Protein AF-A0A8S3SM13-F1 (afdb_monomer_lite)

Structure (mmCIF, N/CA/C/O backbone):
data_AF-A0A8S3SM13-F1
#
_entry.id   AF-A0A8S3SM13-F1
#
loop_
_atom_site.group_PDB
_atom_site.id
_atom_site.type_symbol
_atom_site.label_atom_id
_atom_site.label_alt_id
_atom_site.label_comp_id
_atom_site.label_asym_id
_atom_site.label_entity_id
_atom_site.label_seq_id
_atom_site.pdbx_PDB_ins_code
_atom_site.Cartn_x
_atom_site.Cartn_y
_atom_site.Cartn_z
_atom_site.occupancy
_atom_site.B_iso_or_equiv
_atom_site.auth_seq_id
_atom_site.auth_comp_id
_atom_site.auth_asym_id
_atom_site.auth_atom_id
_atom_site.pdbx_PDB_model_num
ATOM 1 N N . MET A 1 1 ? 95.305 2.603 -102.926 1.00 40.72 1 MET A N 1
ATOM 2 C CA . MET A 1 1 ? 95.739 3.127 -101.618 1.00 40.72 1 MET A CA 1
ATOM 3 C C . MET A 1 1 ? 94.682 4.108 -101.154 1.00 40.72 1 MET A C 1
ATOM 5 O O . MET A 1 1 ? 94.453 5.049 -101.901 1.00 40.72 1 MET A O 1
ATOM 9 N N . ALA A 1 2 ? 94.110 3.820 -99.974 1.00 42.84 2 ALA A N 1
ATOM 10 C CA . ALA A 1 2 ? 93.401 4.717 -99.047 1.00 42.84 2 ALA A CA 1
ATOM 11 C C . ALA A 1 2 ? 92.044 5.306 -99.514 1.00 42.84 2 ALA A C 1
ATOM 13 O O . ALA A 1 2 ? 91.955 5.829 -100.615 1.00 42.84 2 ALA A O 1
ATOM 14 N N . ASP A 1 3 ? 90.931 5.267 -98.776 1.00 39.38 3 ASP A N 1
ATOM 15 C CA . ASP A 1 3 ? 90.654 4.794 -97.415 1.00 39.38 3 ASP A CA 1
ATOM 16 C C . ASP A 1 3 ? 89.219 4.242 -97.327 1.00 39.38 3 ASP A C 1
ATOM 18 O O . ASP A 1 3 ? 88.244 4.919 -97.653 1.00 39.38 3 ASP A O 1
ATOM 22 N N . THR A 1 4 ? 89.107 3.004 -96.857 1.00 53.06 4 THR A N 1
ATOM 23 C CA . THR A 1 4 ? 87.927 2.419 -96.208 1.00 53.06 4 THR A CA 1
ATOM 24 C C . THR A 1 4 ? 88.222 2.462 -94.715 1.00 53.06 4 THR A C 1
ATOM 26 O O . THR A 1 4 ? 89.120 1.724 -94.331 1.00 53.06 4 THR A O 1
ATOM 29 N N . ASP A 1 5 ? 87.550 3.319 -93.926 1.00 52.44 5 ASP A N 1
ATOM 30 C CA . ASP A 1 5 ? 87.349 3.124 -92.464 1.00 52.44 5 ASP A CA 1
ATOM 31 C C . ASP A 1 5 ? 86.604 4.278 -91.745 1.00 52.44 5 ASP A C 1
ATOM 33 O O . ASP A 1 5 ? 87.068 4.823 -90.750 1.00 52.44 5 ASP A O 1
ATOM 37 N N . MET A 1 6 ? 85.420 4.696 -92.213 1.00 53.16 6 MET A N 1
ATOM 38 C CA . MET A 1 6 ? 84.637 5.738 -91.503 1.00 53.16 6 MET A CA 1
ATOM 39 C C . MET A 1 6 ? 83.135 5.436 -91.365 1.00 53.16 6 MET A C 1
ATOM 41 O O . MET A 1 6 ? 82.360 6.346 -91.090 1.00 53.16 6 MET A O 1
ATOM 45 N N . THR A 1 7 ? 82.685 4.185 -91.536 1.00 55.03 7 THR A N 1
ATOM 46 C CA . THR A 1 7 ? 81.235 3.883 -91.531 1.00 55.03 7 THR A CA 1
ATOM 47 C C . THR A 1 7 ? 80.734 2.936 -90.441 1.00 55.03 7 THR A C 1
ATOM 49 O O . THR A 1 7 ? 79.535 2.951 -90.197 1.00 55.03 7 THR A O 1
ATOM 52 N N . GLU A 1 8 ? 81.572 2.174 -89.730 1.00 51.94 8 GLU A N 1
ATOM 53 C CA . GLU A 1 8 ? 81.074 1.290 -88.649 1.00 51.94 8 GLU A CA 1
ATOM 54 C C . GLU A 1 8 ? 80.929 2.004 -87.291 1.00 51.94 8 GLU A C 1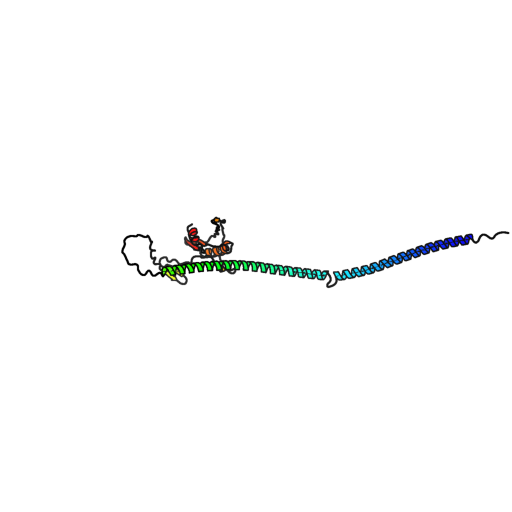
ATOM 56 O O . GLU A 1 8 ? 79.914 1.841 -86.618 1.00 51.94 8 GLU A O 1
ATOM 61 N N . SER A 1 9 ? 81.852 2.905 -86.931 1.00 52.84 9 SER A N 1
ATOM 62 C CA . SER A 1 9 ? 81.838 3.604 -85.628 1.00 52.84 9 SER A CA 1
ATOM 63 C C . SER A 1 9 ? 80.623 4.534 -85.427 1.00 52.84 9 SER A C 1
ATOM 65 O O . SER A 1 9 ? 80.047 4.607 -84.341 1.00 52.84 9 SER A O 1
ATOM 67 N N . SER A 1 10 ? 80.155 5.202 -86.488 1.00 53.69 10 SER A N 1
ATOM 68 C CA . SER A 1 10 ? 78.996 6.108 -86.414 1.00 53.69 10 SER A CA 1
ATOM 69 C C . SER A 1 10 ? 77.640 5.395 -86.464 1.00 53.69 10 SER A C 1
ATOM 71 O O . SER A 1 10 ? 76.637 5.991 -86.075 1.00 53.69 10 SER A O 1
ATOM 73 N N . LEU A 1 11 ? 77.588 4.141 -86.928 1.00 52.00 11 LEU A N 1
ATOM 74 C CA . LEU A 1 11 ? 76.372 3.321 -86.893 1.00 52.00 11 LEU A CA 1
ATOM 75 C C . LEU A 1 11 ? 76.194 2.659 -85.519 1.00 52.00 11 LEU A C 1
ATOM 77 O O . LEU A 1 11 ? 75.076 2.639 -85.009 1.00 52.00 11 LEU A O 1
ATOM 81 N N . GLU A 1 12 ? 77.277 2.212 -84.874 1.00 51.94 12 GLU A N 1
ATOM 82 C CA . GLU A 1 12 ? 77.220 1.640 -83.520 1.00 51.94 12 GLU A CA 1
ATOM 83 C C . GLU A 1 12 ? 76.897 2.683 -82.433 1.00 51.94 12 GLU A C 1
ATOM 85 O O . GLU A 1 12 ? 76.123 2.387 -81.522 1.00 51.94 12 GLU A O 1
ATOM 90 N N . GLN A 1 13 ? 77.384 3.928 -82.551 1.00 51.78 13 GLN A N 1
ATOM 91 C CA . GLN A 1 13 ? 77.007 5.010 -81.623 1.00 51.78 13 GLN A CA 1
ATOM 92 C C . GLN A 1 13 ? 75.534 5.437 -81.754 1.00 51.78 13 GLN A C 1
ATOM 94 O O . GLN A 1 13 ? 74.883 5.690 -80.743 1.00 51.78 13 GLN A O 1
ATOM 99 N N . ASN A 1 14 ? 74.978 5.452 -82.971 1.00 51.28 14 ASN A N 1
ATOM 100 C CA . ASN A 1 14 ? 73.568 5.798 -83.202 1.00 51.28 14 ASN A CA 1
ATOM 101 C C . ASN A 1 14 ? 72.608 4.684 -82.744 1.00 51.28 14 ASN A C 1
ATOM 103 O O . ASN A 1 14 ? 71.509 4.962 -82.274 1.00 51.28 14 ASN A O 1
ATOM 107 N N . LEU A 1 15 ? 73.024 3.416 -82.850 1.00 52.69 15 LEU A N 1
ATOM 108 C CA . LEU A 1 15 ? 72.275 2.263 -82.334 1.00 52.69 15 LEU A CA 1
ATOM 109 C C . LEU A 1 15 ? 72.272 2.210 -80.795 1.00 52.69 15 LEU A C 1
ATOM 111 O O . LEU A 1 15 ? 71.276 1.781 -80.210 1.00 52.69 15 LEU A O 1
ATOM 115 N N . GLY A 1 16 ? 73.346 2.673 -80.142 1.00 54.97 16 GLY A N 1
ATOM 116 C CA . GLY A 1 16 ? 73.449 2.789 -78.683 1.00 54.97 16 GLY A CA 1
ATOM 117 C C . GLY A 1 16 ? 72.487 3.820 -78.081 1.00 54.97 16 GLY A C 1
ATOM 118 O O . GLY A 1 16 ? 71.736 3.479 -77.168 1.00 54.97 16 GLY A O 1
ATOM 119 N N . GLU A 1 17 ? 72.433 5.038 -78.636 1.00 53.78 17 GLU A N 1
ATOM 120 C CA . GLU A 1 17 ? 71.483 6.082 -78.198 1.00 53.78 17 GLU A CA 1
ATOM 121 C C . GLU A 1 17 ? 70.021 5.683 -78.468 1.00 53.78 17 GLU A C 1
ATOM 123 O O . GLU A 1 17 ? 69.177 5.823 -77.584 1.00 53.78 17 GLU A O 1
ATOM 128 N N . TYR A 1 18 ? 69.713 5.086 -79.630 1.00 54.56 18 TYR A N 1
ATOM 129 C CA . TYR A 1 18 ? 68.360 4.580 -79.926 1.00 54.56 18 TYR A CA 1
ATOM 130 C C . TYR A 1 18 ? 67.925 3.431 -78.994 1.00 54.56 18 TYR A C 1
ATOM 132 O O . TYR A 1 18 ? 66.742 3.298 -78.672 1.00 54.56 18 TYR A O 1
ATOM 140 N N . SER A 1 19 ? 68.867 2.591 -78.555 1.00 59.16 19 SER A N 1
ATOM 141 C CA . SER A 1 19 ? 68.630 1.482 -77.620 1.00 59.16 19 SER A CA 1
ATOM 142 C C . SER A 1 19 ? 68.380 1.970 -76.189 1.00 59.16 19 SER A C 1
ATOM 144 O O . SER A 1 19 ? 67.483 1.464 -75.503 1.00 59.16 19 SER A O 1
ATOM 146 N N . GLU A 1 20 ? 69.138 2.963 -75.720 1.00 62.44 20 GLU A N 1
ATOM 147 C CA . GLU A 1 20 ? 68.938 3.554 -74.392 1.00 62.44 20 GLU A CA 1
ATOM 148 C C . GLU A 1 20 ? 67.613 4.320 -74.299 1.00 62.44 20 GLU A C 1
ATOM 150 O O . GLU A 1 20 ? 66.877 4.131 -73.325 1.00 62.44 20 GLU A O 1
ATOM 155 N N . ASP A 1 21 ? 67.240 5.073 -75.339 1.00 66.44 21 ASP A N 1
ATOM 156 C CA . ASP A 1 21 ? 65.959 5.788 -75.394 1.00 66.44 21 ASP A CA 1
ATOM 157 C C . ASP A 1 21 ? 64.764 4.824 -75.464 1.00 66.44 21 ASP A C 1
ATOM 159 O O . ASP A 1 21 ? 63.748 5.023 -74.792 1.00 66.44 21 ASP A O 1
ATOM 163 N N . GLN A 1 22 ? 64.873 3.711 -76.202 1.00 70.31 22 GLN A N 1
ATOM 164 C CA . GLN A 1 22 ? 63.853 2.656 -76.153 1.00 70.31 22 GLN A CA 1
ATOM 165 C C . GLN A 1 22 ? 63.788 1.980 -74.778 1.00 70.31 22 GLN A C 1
ATOM 167 O O . GLN A 1 22 ? 62.700 1.662 -74.297 1.00 70.31 22 GLN A O 1
ATOM 172 N N . THR A 1 23 ? 64.922 1.805 -74.099 1.00 79.50 23 THR A N 1
ATOM 173 C CA . THR A 1 23 ? 64.968 1.224 -72.749 1.00 79.50 23 THR A CA 1
ATOM 174 C C . THR A 1 23 ? 64.320 2.146 -71.714 1.00 79.50 23 THR A C 1
ATOM 176 O O . THR A 1 23 ? 63.581 1.675 -70.844 1.00 79.50 23 THR A O 1
ATOM 179 N N . PHE A 1 24 ? 64.550 3.457 -71.809 1.00 83.38 24 PHE A N 1
ATOM 180 C CA . PHE A 1 24 ? 63.898 4.455 -70.966 1.00 83.38 24 PHE A CA 1
ATOM 181 C C . PHE A 1 24 ? 62.389 4.514 -71.229 1.00 83.38 24 PHE A C 1
ATOM 183 O O . PHE A 1 24 ? 61.602 4.410 -70.285 1.00 83.38 24 PHE A O 1
ATOM 190 N N . ASN A 1 25 ? 61.976 4.576 -72.498 1.00 84.00 25 ASN A N 1
ATOM 191 C CA . ASN A 1 25 ? 60.563 4.580 -72.881 1.00 84.00 25 ASN A CA 1
ATOM 192 C C . ASN A 1 25 ? 59.835 3.306 -72.421 1.00 84.00 25 ASN A C 1
ATOM 194 O O . ASN A 1 25 ? 58.725 3.389 -71.899 1.00 84.00 25 ASN A O 1
ATOM 198 N N . ASN A 1 26 ? 60.475 2.136 -72.502 1.00 86.62 26 ASN A N 1
ATOM 199 C CA . ASN A 1 26 ? 59.911 0.880 -72.001 1.00 86.62 26 ASN A CA 1
ATOM 200 C C . ASN A 1 26 ? 59.765 0.866 -70.469 1.00 86.62 26 ASN A C 1
ATOM 202 O O . ASN A 1 26 ? 58.754 0.388 -69.951 1.00 86.62 26 ASN A O 1
ATOM 206 N N . LYS A 1 27 ? 60.729 1.428 -69.724 1.00 88.44 27 LYS A N 1
ATOM 207 C CA . LYS A 1 27 ? 60.627 1.587 -68.259 1.00 88.44 27 LYS A CA 1
ATOM 208 C C . LYS A 1 27 ? 59.527 2.573 -67.867 1.00 88.44 27 LYS A C 1
ATOM 210 O O . LYS A 1 27 ? 58.774 2.295 -66.936 1.00 88.44 27 LYS A O 1
ATOM 215 N N . LEU A 1 28 ? 59.406 3.690 -68.585 1.00 90.50 28 LEU A N 1
ATOM 216 C CA . LEU A 1 28 ? 58.353 4.682 -68.372 1.00 90.50 28 LEU A CA 1
ATOM 217 C C . LEU A 1 28 ? 56.968 4.083 -68.644 1.00 90.50 28 LEU A C 1
ATOM 219 O O . LEU A 1 28 ? 56.080 4.202 -67.804 1.00 90.50 28 LEU A O 1
ATOM 223 N N . LEU A 1 29 ? 56.797 3.372 -69.762 1.00 89.81 29 LEU A N 1
ATOM 224 C CA . LEU A 1 29 ? 55.557 2.667 -70.097 1.00 89.81 29 LEU A CA 1
ATOM 225 C C . LEU A 1 29 ? 55.214 1.597 -69.055 1.00 89.81 29 LEU A C 1
ATOM 227 O O . LEU A 1 29 ? 54.070 1.526 -68.611 1.00 89.81 29 LEU A O 1
ATOM 231 N N . SER A 1 30 ? 56.196 0.817 -68.595 1.00 90.44 30 SER A N 1
ATOM 232 C CA . SER A 1 30 ? 55.996 -0.142 -67.502 1.00 90.44 30 SER A CA 1
ATOM 233 C C . SER A 1 30 ? 55.568 0.547 -66.201 1.00 90.44 30 SER A C 1
ATOM 235 O O . SER A 1 30 ? 54.716 0.020 -65.486 1.00 90.44 30 SER A O 1
ATOM 237 N N . GLY A 1 31 ? 56.131 1.718 -65.891 1.00 93.69 31 GLY A N 1
ATOM 238 C CA . GLY A 1 31 ? 55.738 2.530 -64.740 1.00 93.69 31 GLY A CA 1
ATOM 239 C C . GLY A 1 31 ? 54.305 3.050 -64.859 1.00 93.69 31 GLY A C 1
ATOM 240 O O . GLY A 1 31 ? 53.527 2.920 -63.916 1.00 93.69 31 GLY A O 1
ATOM 241 N N . ILE A 1 32 ? 53.925 3.558 -66.036 1.00 94.75 32 ILE A N 1
ATOM 242 C CA . ILE A 1 32 ? 52.562 4.018 -66.336 1.00 94.75 32 ILE A CA 1
ATOM 243 C C . ILE A 1 32 ? 51.562 2.866 -66.195 1.00 94.75 32 ILE A C 1
ATOM 245 O O . ILE A 1 32 ? 50.526 3.034 -65.555 1.00 94.75 32 ILE A O 1
ATOM 249 N N . VAL A 1 33 ? 51.879 1.677 -66.716 1.00 93.88 33 VAL A N 1
ATOM 250 C CA . VAL A 1 33 ? 51.022 0.488 -66.577 1.00 93.88 33 VAL A CA 1
ATOM 251 C C . VAL A 1 33 ? 50.883 0.069 -65.111 1.00 93.88 33 VAL A C 1
ATOM 253 O O . VAL A 1 33 ? 49.774 -0.232 -64.672 1.00 93.88 33 VAL A O 1
ATOM 256 N N . GLY A 1 34 ? 51.964 0.104 -64.325 1.00 95.00 34 GLY A N 1
ATOM 257 C CA . GLY A 1 34 ? 51.911 -0.186 -62.888 1.00 95.00 34 GLY A CA 1
ATOM 258 C C . GLY A 1 34 ? 51.048 0.813 -62.105 1.00 95.00 34 GLY A C 1
ATOM 259 O O . GLY A 1 34 ? 50.247 0.420 -61.250 1.00 95.00 34 GLY A O 1
ATOM 260 N N . ILE A 1 35 ? 51.144 2.104 -62.439 1.00 96.25 35 ILE A N 1
ATOM 261 C CA . ILE A 1 35 ? 50.281 3.153 -61.876 1.00 96.25 35 ILE A CA 1
ATOM 262 C C . ILE A 1 35 ? 48.821 2.898 -62.263 1.00 96.25 35 ILE A C 1
ATOM 264 O O . ILE A 1 35 ? 47.952 2.917 -61.393 1.00 96.25 35 ILE A O 1
ATOM 268 N N . GLN A 1 36 ? 48.548 2.581 -63.531 1.00 94.31 36 GLN A N 1
ATOM 269 C CA . GLN A 1 36 ? 47.199 2.294 -64.021 1.00 94.31 36 GLN A CA 1
ATOM 270 C C . GLN A 1 36 ? 46.572 1.090 -63.303 1.00 94.31 36 GLN A C 1
ATOM 272 O O . GLN A 1 36 ? 45.417 1.146 -62.888 1.00 94.31 36 GLN A O 1
ATOM 277 N N . GLN A 1 37 ? 47.332 0.010 -63.102 1.00 94.25 37 GLN A N 1
ATOM 278 C CA . GLN A 1 37 ? 46.874 -1.172 -62.362 1.00 94.25 37 GLN A CA 1
ATOM 279 C C . GLN A 1 37 ? 46.560 -0.849 -60.897 1.00 94.25 37 GLN A C 1
ATOM 281 O O . GLN A 1 37 ? 45.554 -1.315 -60.354 1.00 94.25 37 GLN A O 1
ATOM 286 N N . THR A 1 38 ? 47.394 -0.021 -60.266 1.00 96.25 38 THR A N 1
ATOM 287 C CA . THR A 1 38 ? 47.188 0.420 -58.881 1.00 96.25 38 THR A CA 1
ATOM 288 C C . THR A 1 38 ? 45.944 1.297 -58.763 1.00 96.25 38 THR A C 1
ATOM 290 O O . THR A 1 38 ? 45.125 1.080 -57.873 1.00 96.25 38 THR A O 1
ATOM 293 N N . LEU A 1 39 ? 45.758 2.240 -59.691 1.00 96.44 39 LEU A N 1
ATOM 294 C CA . LEU A 1 39 ? 44.572 3.095 -59.749 1.00 96.44 39 LEU A CA 1
ATOM 295 C C . LEU A 1 39 ? 43.299 2.277 -59.963 1.00 96.44 39 LEU A C 1
ATOM 297 O O . LEU A 1 39 ? 42.340 2.452 -59.218 1.00 96.44 39 LEU A O 1
ATOM 301 N N . ASN A 1 40 ? 43.309 1.325 -60.895 1.00 95.44 40 ASN A N 1
ATOM 302 C CA . ASN A 1 40 ? 42.168 0.435 -61.118 1.00 95.44 40 ASN A CA 1
ATOM 303 C C . ASN A 1 40 ? 41.835 -0.384 -59.861 1.00 95.44 40 ASN A C 1
ATOM 305 O O . ASN A 1 40 ? 40.670 -0.527 -59.501 1.00 95.44 40 ASN A O 1
ATOM 309 N N . SER A 1 41 ? 42.856 -0.869 -59.149 1.00 96.31 41 SER A N 1
ATOM 310 C CA . SER A 1 41 ? 42.665 -1.604 -57.893 1.00 96.31 41 SER A CA 1
ATOM 311 C C . SER A 1 41 ? 42.068 -0.728 -56.788 1.00 96.31 41 SER A C 1
ATOM 313 O O . SER A 1 41 ? 41.282 -1.211 -55.975 1.00 96.31 41 SER A O 1
ATOM 315 N N . LEU A 1 42 ? 42.440 0.555 -56.737 1.00 97.44 42 LEU A N 1
ATOM 316 C CA . LEU A 1 42 ? 41.868 1.515 -55.795 1.00 97.44 42 LEU A CA 1
ATOM 317 C C . LEU A 1 42 ? 40.415 1.843 -56.136 1.00 97.44 42 LEU A C 1
ATOM 319 O O . LEU A 1 42 ? 39.593 1.861 -55.229 1.00 97.44 42 LEU A O 1
ATOM 323 N N . ILE A 1 43 ? 40.087 2.046 -57.414 1.00 96.69 43 ILE A N 1
ATOM 324 C CA . ILE A 1 43 ? 38.715 2.327 -57.862 1.00 96.69 43 ILE A CA 1
ATOM 325 C C . ILE A 1 43 ? 37.772 1.195 -57.445 1.00 96.69 43 ILE A C 1
ATOM 327 O O . ILE A 1 43 ? 36.780 1.462 -56.778 1.00 96.69 43 ILE A O 1
ATOM 331 N N . ILE A 1 44 ? 38.139 -0.062 -57.715 1.00 96.50 44 ILE A N 1
ATOM 332 C CA . ILE A 1 44 ? 37.329 -1.227 -57.320 1.00 96.50 44 ILE A CA 1
ATOM 333 C C . ILE A 1 44 ? 37.140 -1.277 -55.798 1.00 96.50 44 ILE A C 1
ATOM 335 O O . ILE A 1 44 ? 36.050 -1.555 -55.305 1.00 96.50 44 ILE A O 1
ATOM 339 N N . LYS A 1 45 ? 38.193 -0.984 -55.021 1.00 97.25 45 LYS A N 1
ATOM 340 C CA . LYS A 1 45 ? 38.077 -0.920 -53.556 1.00 97.25 45 LYS A CA 1
ATOM 341 C C . LYS A 1 45 ? 37.129 0.188 -53.103 1.00 97.25 45 LYS A C 1
ATOM 343 O O . LYS A 1 45 ? 36.353 -0.049 -52.185 1.00 97.25 45 LYS A O 1
ATOM 348 N N . PHE A 1 46 ? 37.182 1.363 -53.728 1.00 96.56 46 PHE A N 1
ATOM 349 C CA . PHE A 1 46 ? 36.278 2.468 -53.412 1.00 96.56 46 PHE A CA 1
ATOM 350 C C . PHE A 1 46 ? 34.828 2.151 -53.775 1.00 96.56 46 PHE A C 1
ATOM 352 O O . PHE A 1 46 ? 33.939 2.464 -52.991 1.00 96.56 46 PHE A O 1
ATOM 359 N N . GLU A 1 47 ? 34.584 1.509 -54.916 1.00 95.56 47 GLU A N 1
ATOM 360 C CA . GLU A 1 47 ? 33.244 1.078 -55.326 1.00 95.56 47 GLU A CA 1
ATOM 361 C C . GLU A 1 47 ? 32.661 0.073 -54.326 1.00 95.56 47 GLU A C 1
ATOM 363 O O . GLU A 1 47 ? 31.572 0.304 -53.801 1.00 95.56 47 GLU A O 1
ATOM 368 N N . ASN A 1 48 ? 33.431 -0.956 -53.956 1.00 96.00 48 ASN A N 1
ATOM 369 C CA . ASN A 1 48 ? 33.014 -1.941 -52.954 1.00 96.00 48 ASN A CA 1
ATOM 370 C C . ASN A 1 48 ? 32.727 -1.290 -51.590 1.00 96.00 48 ASN A C 1
ATOM 372 O O . ASN A 1 48 ? 31.699 -1.555 -50.972 1.00 96.00 48 ASN A O 1
ATOM 376 N N . GLN A 1 49 ? 33.609 -0.399 -51.124 1.00 96.75 49 GLN A N 1
ATOM 377 C CA . GLN A 1 49 ? 33.397 0.320 -49.863 1.00 96.75 49 GLN A CA 1
ATOM 378 C C . GLN A 1 49 ? 32.162 1.222 -49.914 1.00 96.75 49 GLN A C 1
ATOM 380 O O . GLN A 1 49 ? 31.458 1.364 -48.917 1.00 96.75 49 GLN A O 1
ATOM 385 N N . ASN A 1 50 ? 31.882 1.840 -51.060 1.00 96.50 50 ASN A N 1
ATOM 386 C CA . ASN A 1 50 ? 30.710 2.686 -51.217 1.00 96.50 50 ASN A CA 1
ATOM 387 C C . ASN A 1 50 ? 29.410 1.867 -51.149 1.00 96.50 50 ASN A C 1
ATOM 389 O O . ASN A 1 50 ? 28.448 2.302 -50.517 1.00 96.50 50 ASN A O 1
ATOM 393 N N . GLU A 1 51 ? 29.388 0.669 -51.737 1.00 96.12 51 GLU A N 1
ATOM 394 C CA . GLU A 1 51 ? 28.261 -0.261 -51.602 1.00 96.12 51 GLU A CA 1
ATOM 395 C C . GLU A 1 51 ? 28.054 -0.712 -50.149 1.00 96.12 51 GLU A C 1
ATOM 397 O O . GLU A 1 51 ? 26.926 -0.668 -49.653 1.00 96.12 51 GLU A O 1
ATOM 402 N N . GLU A 1 52 ? 29.129 -1.057 -49.434 1.00 97.00 52 GLU A N 1
ATOM 403 C CA . GLU A 1 52 ? 29.065 -1.403 -48.006 1.00 97.00 52 GLU A CA 1
ATOM 404 C C . GLU A 1 52 ? 28.503 -0.246 -47.164 1.00 97.00 52 GLU A C 1
ATOM 406 O O . GLU A 1 52 ? 27.608 -0.448 -46.341 1.00 97.00 52 GLU A O 1
ATOM 411 N N . ILE A 1 53 ? 28.966 0.986 -47.404 1.00 96.88 53 ILE A N 1
ATOM 412 C CA . ILE A 1 53 ? 28.467 2.189 -46.721 1.00 96.88 53 ILE A CA 1
ATOM 413 C C . ILE A 1 53 ? 26.976 2.400 -47.000 1.00 96.88 53 ILE A C 1
ATOM 415 O O . ILE A 1 53 ? 26.221 2.753 -46.090 1.00 96.88 53 ILE A O 1
ATOM 419 N N . HIS A 1 54 ? 26.528 2.178 -48.236 1.00 95.44 54 HIS A N 1
ATOM 420 C CA . HIS A 1 54 ? 25.111 2.261 -48.579 1.00 95.44 54 HIS A CA 1
ATOM 421 C C . HIS A 1 54 ? 24.277 1.186 -47.876 1.00 95.44 54 HIS A C 1
ATOM 423 O O . HIS A 1 54 ? 23.193 1.506 -47.383 1.00 95.44 54 HIS A O 1
ATOM 429 N N . GLY A 1 55 ? 24.787 -0.045 -47.778 1.00 95.50 55 GLY A N 1
ATOM 430 C CA . GLY A 1 55 ? 24.164 -1.119 -47.002 1.00 95.50 55 GLY A CA 1
ATOM 431 C C . GLY A 1 55 ? 23.985 -0.724 -45.536 1.00 95.50 55 GLY A C 1
ATOM 432 O O . GLY A 1 55 ? 22.864 -0.713 -45.034 1.00 95.50 55 GLY A O 1
ATOM 433 N N . ILE A 1 56 ? 25.061 -0.262 -44.893 1.00 96.69 56 ILE A N 1
ATOM 434 C CA . ILE A 1 56 ? 25.037 0.200 -43.496 1.00 96.69 56 ILE A CA 1
ATOM 435 C C . ILE A 1 56 ? 24.043 1.349 -43.309 1.00 96.69 56 ILE A C 1
ATOM 437 O O . ILE A 1 56 ? 23.279 1.374 -42.345 1.00 96.69 56 ILE A O 1
ATOM 441 N N . LYS A 1 57 ? 24.027 2.316 -44.230 1.00 96.12 57 LYS A N 1
ATOM 442 C CA . LYS A 1 57 ? 23.105 3.451 -44.150 1.00 96.12 57 LYS A CA 1
ATOM 443 C C . LYS A 1 57 ? 21.647 2.994 -44.203 1.00 96.12 57 LYS A C 1
ATOM 445 O O . LYS A 1 57 ? 20.825 3.541 -43.470 1.00 96.12 57 LYS A O 1
ATOM 450 N N . ASN A 1 58 ? 21.335 2.014 -45.048 1.00 94.94 58 ASN A N 1
ATOM 451 C CA . ASN A 1 58 ? 19.993 1.450 -45.125 1.00 94.94 58 ASN A CA 1
ATOM 452 C C . ASN A 1 58 ? 19.636 0.696 -43.840 1.00 94.94 58 ASN A C 1
ATOM 454 O O . ASN A 1 58 ? 18.567 0.938 -43.295 1.00 94.94 58 ASN A O 1
ATOM 458 N N . ASP A 1 59 ? 20.533 -0.125 -43.297 1.00 96.31 59 ASP A N 1
ATOM 459 C CA . ASP A 1 59 ? 20.270 -0.855 -42.049 1.00 96.31 59 ASP A CA 1
ATOM 460 C C . ASP A 1 59 ? 20.004 0.083 -40.858 1.00 96.31 59 ASP A C 1
ATOM 462 O O . ASP A 1 59 ? 19.222 -0.244 -39.965 1.00 96.31 59 ASP A O 1
ATOM 466 N N . ILE A 1 60 ? 20.630 1.266 -40.838 1.00 96.69 60 ILE A N 1
ATOM 467 C CA . ILE A 1 60 ? 20.441 2.252 -39.766 1.00 96.69 60 ILE A CA 1
ATOM 468 C C . ILE A 1 60 ? 19.157 3.066 -39.967 1.00 96.69 60 ILE A C 1
ATOM 470 O O . ILE A 1 60 ? 18.351 3.150 -39.040 1.00 96.69 60 ILE A O 1
ATOM 474 N N . TYR A 1 61 ? 18.985 3.661 -41.152 1.00 95.00 61 TYR A N 1
ATOM 475 C CA . TYR A 1 61 ? 18.034 4.756 -41.389 1.00 95.00 61 TYR A CA 1
ATOM 476 C C . TYR A 1 61 ? 16.852 4.401 -42.294 1.00 95.00 61 TYR A C 1
ATOM 478 O O . TYR A 1 61 ? 15.978 5.243 -42.511 1.00 95.00 61 TYR A O 1
ATOM 486 N N . ALA A 1 62 ? 16.826 3.213 -42.903 1.00 93.25 62 ALA A N 1
ATOM 487 C CA . ALA A 1 62 ? 15.645 2.801 -43.647 1.00 93.25 62 ALA A CA 1
ATOM 488 C C . ALA A 1 62 ? 14.462 2.603 -42.693 1.00 93.25 62 ALA A C 1
ATOM 490 O O . ALA A 1 62 ? 14.610 2.494 -41.478 1.00 93.25 62 ALA A O 1
ATOM 491 N N . LYS A 1 63 ? 13.268 2.521 -43.276 1.00 90.50 63 LYS A N 1
ATOM 492 C CA . LYS A 1 63 ? 12.064 2.139 -42.545 1.00 90.50 63 LYS A CA 1
ATOM 493 C C . LYS A 1 63 ? 12.257 0.747 -41.939 1.00 90.50 63 LYS A C 1
ATOM 495 O O . LYS A 1 63 ? 12.620 -0.166 -42.677 1.00 90.50 63 LYS A O 1
ATOM 500 N N . ASP A 1 64 ? 11.966 0.601 -40.648 1.00 90.12 64 ASP A N 1
ATOM 501 C CA . ASP A 1 64 ? 12.277 -0.603 -39.847 1.00 90.12 64 ASP A CA 1
ATOM 502 C C . ASP A 1 64 ? 13.790 -0.858 -39.660 1.00 90.12 64 ASP A C 1
ATOM 504 O O . ASP A 1 64 ? 14.238 -1.952 -39.308 1.00 90.12 64 ASP A O 1
ATOM 508 N N . GLY A 1 65 ? 14.598 0.180 -39.884 1.00 94.06 65 GLY A N 1
ATOM 509 C CA . GLY A 1 65 ? 16.014 0.198 -39.560 1.00 94.06 65 GLY A CA 1
ATOM 510 C C . GLY A 1 65 ? 16.261 0.198 -38.053 1.00 94.06 65 GLY A C 1
ATOM 511 O O . GLY A 1 65 ? 15.346 0.197 -37.223 1.00 94.06 65 GLY A O 1
ATOM 512 N N . ILE A 1 66 ? 17.537 0.195 -37.680 1.00 96.75 66 ILE A N 1
ATOM 513 C CA . ILE A 1 66 ? 17.957 0.173 -36.274 1.00 96.75 66 ILE A CA 1
ATOM 514 C C . ILE A 1 66 ? 17.364 1.357 -35.500 1.00 96.75 66 ILE A C 1
ATOM 516 O O . ILE A 1 66 ? 16.960 1.166 -34.356 1.00 96.75 66 ILE A O 1
ATOM 520 N N . GLU A 1 67 ? 17.273 2.544 -36.104 1.00 95.88 67 GLU A N 1
ATOM 521 C CA . GLU A 1 67 ? 16.719 3.733 -35.444 1.00 95.88 67 GLU A CA 1
ATOM 522 C C . GLU A 1 67 ? 15.231 3.568 -35.093 1.00 95.88 67 GLU A C 1
ATOM 524 O O . GLU A 1 67 ? 14.857 3.725 -33.929 1.00 95.88 67 GLU A O 1
ATOM 529 N N . ASP A 1 68 ? 14.402 3.154 -36.057 1.00 95.31 68 ASP A N 1
ATOM 530 C CA . ASP A 1 68 ? 12.967 2.907 -35.849 1.00 95.31 68 ASP A CA 1
ATOM 531 C C . ASP A 1 68 ? 12.733 1.838 -34.773 1.00 95.31 68 ASP A C 1
ATOM 533 O O . ASP A 1 68 ? 11.891 1.994 -33.883 1.00 95.31 68 ASP A O 1
ATOM 537 N N . ARG A 1 69 ? 13.512 0.751 -34.821 1.00 96.19 69 ARG A N 1
ATOM 538 C CA . ARG A 1 69 ? 13.415 -0.350 -33.856 1.00 96.19 69 ARG A CA 1
ATOM 539 C C . ARG A 1 69 ? 13.843 0.084 -32.458 1.00 96.19 69 ARG A C 1
ATOM 541 O O . ARG A 1 69 ? 13.212 -0.318 -31.483 1.00 96.19 69 ARG A O 1
ATOM 548 N N . LEU A 1 70 ? 14.884 0.909 -32.344 1.00 96.38 70 LEU A N 1
ATOM 549 C CA . LEU A 1 70 ? 15.327 1.457 -31.063 1.00 96.38 70 LEU A CA 1
ATOM 550 C C . LEU A 1 70 ? 14.257 2.378 -30.466 1.00 96.38 70 LEU A C 1
ATOM 552 O O . LEU A 1 70 ? 13.973 2.290 -29.274 1.00 96.38 70 LEU A O 1
ATOM 556 N N . GLN A 1 71 ? 13.633 3.214 -31.298 1.00 95.56 71 GLN A N 1
ATOM 557 C CA . GLN A 1 71 ? 12.549 4.093 -30.876 1.00 95.56 71 GLN A CA 1
ATOM 558 C C . GLN A 1 71 ? 11.327 3.292 -30.406 1.00 95.56 71 GLN A C 1
ATOM 560 O O . GLN A 1 71 ? 10.771 3.594 -29.352 1.00 95.56 71 GLN A O 1
ATOM 565 N N . ALA A 1 72 ? 10.945 2.239 -31.137 1.00 95.56 72 ALA A N 1
ATOM 566 C CA . ALA A 1 72 ? 9.854 1.351 -30.741 1.00 95.56 72 ALA A CA 1
ATOM 567 C C . ALA A 1 72 ? 10.131 0.666 -29.392 1.00 95.56 72 ALA A C 1
ATOM 569 O O . ALA A 1 72 ? 9.273 0.673 -28.512 1.00 95.56 72 ALA A O 1
ATOM 570 N N . VAL A 1 73 ? 11.349 0.144 -29.195 1.00 96.81 73 VAL A N 1
ATOM 571 C CA . VAL A 1 73 ? 11.771 -0.460 -27.920 1.00 96.81 73 VAL A CA 1
ATOM 572 C C . VAL A 1 73 ? 11.776 0.568 -26.790 1.00 96.81 73 VAL A C 1
ATOM 574 O O . VAL A 1 73 ? 11.387 0.238 -25.671 1.00 96.81 73 VAL A O 1
ATOM 577 N N . ALA A 1 74 ? 12.193 1.809 -27.050 1.00 96.06 74 ALA A N 1
ATOM 578 C CA . ALA A 1 74 ? 12.177 2.869 -26.047 1.00 96.06 74 ALA A CA 1
ATOM 579 C C . ALA A 1 74 ? 10.746 3.179 -25.580 1.00 96.06 74 ALA A C 1
ATOM 581 O O . ALA A 1 74 ? 10.500 3.206 -24.375 1.00 96.06 74 ALA A O 1
ATOM 582 N N . THR A 1 75 ? 9.802 3.332 -26.514 1.00 96.19 75 THR A N 1
ATOM 583 C CA . THR A 1 75 ? 8.383 3.546 -26.193 1.00 96.19 75 THR A CA 1
ATOM 584 C C . THR A 1 75 ? 7.786 2.351 -25.448 1.00 96.19 75 THR A C 1
ATOM 586 O O . THR A 1 75 ? 7.159 2.534 -24.410 1.00 96.19 75 THR A O 1
ATOM 589 N N . GLU A 1 76 ? 8.048 1.122 -25.901 1.00 97.12 76 GLU A N 1
ATOM 590 C CA . GLU A 1 76 ? 7.572 -0.080 -25.205 1.00 97.12 76 GLU A CA 1
ATOM 591 C C . GLU A 1 76 ? 8.148 -0.183 -23.783 1.00 97.12 76 GLU A C 1
ATOM 593 O O . GLU A 1 76 ? 7.442 -0.545 -22.843 1.00 97.12 76 GLU A O 1
ATOM 598 N N . THR A 1 77 ? 9.421 0.172 -23.596 1.00 96.56 77 THR A N 1
ATOM 599 C CA . THR A 1 77 ? 10.067 0.165 -22.275 1.00 96.56 77 THR A CA 1
ATOM 600 C C . THR A 1 77 ? 9.442 1.203 -21.342 1.00 96.56 77 THR A C 1
ATOM 602 O O . THR A 1 77 ? 9.268 0.934 -20.149 1.00 96.56 77 THR A O 1
ATOM 605 N N . GLU A 1 78 ? 9.091 2.381 -21.857 1.00 96.56 78 GLU A N 1
ATOM 606 C CA . GLU A 1 78 ? 8.389 3.415 -21.095 1.00 96.56 78 GLU A CA 1
ATOM 607 C C . GLU A 1 78 ? 7.004 2.921 -20.654 1.00 96.56 78 GLU A C 1
ATOM 609 O O . GLU A 1 78 ? 6.704 2.925 -19.456 1.00 96.56 78 GLU A O 1
ATOM 614 N N . ASP A 1 79 ? 6.216 2.374 -21.581 1.00 96.56 79 ASP A N 1
ATOM 615 C CA . ASP A 1 79 ? 4.897 1.805 -21.295 1.00 96.56 79 ASP A CA 1
ATOM 616 C C . ASP A 1 79 ? 4.983 0.682 -20.251 1.00 96.56 79 ASP A C 1
ATOM 618 O O . ASP A 1 79 ? 4.276 0.698 -19.239 1.00 96.56 79 ASP A O 1
ATOM 622 N N . GLN A 1 80 ? 5.915 -0.261 -20.418 1.00 96.56 80 GLN A N 1
ATOM 623 C CA . GLN A 1 80 ? 6.139 -1.331 -19.442 1.00 96.56 80 GLN A CA 1
ATOM 624 C C . GLN A 1 80 ? 6.547 -0.781 -18.069 1.00 96.56 80 GLN A C 1
ATOM 626 O O . GLN A 1 80 ? 6.103 -1.293 -17.037 1.00 96.56 80 GLN A O 1
ATOM 631 N N . THR A 1 81 ? 7.356 0.280 -18.027 1.00 96.88 81 THR A N 1
ATOM 632 C CA . THR A 1 81 ? 7.761 0.926 -16.772 1.00 96.88 81 THR A CA 1
ATOM 633 C C . THR A 1 81 ? 6.555 1.505 -16.034 1.00 96.88 81 THR A C 1
ATOM 635 O O . THR A 1 81 ? 6.441 1.321 -14.816 1.00 96.88 81 THR A O 1
ATOM 638 N N . THR A 1 82 ? 5.627 2.144 -16.752 1.00 96.50 82 THR A N 1
ATOM 639 C CA . THR A 1 82 ? 4.386 2.662 -16.153 1.00 96.50 82 THR A CA 1
ATOM 640 C C . THR A 1 82 ? 3.505 1.533 -15.612 1.00 96.50 82 THR A C 1
ATOM 642 O O . THR A 1 82 ? 3.106 1.576 -14.446 1.00 96.50 82 THR A O 1
ATOM 645 N N . MET A 1 83 ? 3.308 0.457 -16.381 1.00 97.38 83 MET A N 1
ATOM 646 C CA . MET A 1 83 ? 2.520 -0.706 -15.957 1.00 97.38 83 MET A CA 1
ATOM 647 C C . MET A 1 83 ? 3.115 -1.383 -14.713 1.00 97.38 83 MET A C 1
ATOM 649 O O . MET A 1 83 ? 2.398 -1.724 -13.769 1.00 97.38 83 MET A O 1
ATOM 653 N N . ILE A 1 84 ? 4.442 -1.540 -14.659 1.00 96.81 84 ILE A N 1
ATOM 654 C CA . ILE A 1 84 ? 5.135 -2.093 -13.487 1.00 96.81 84 ILE A CA 1
ATOM 655 C C . ILE A 1 84 ? 4.932 -1.195 -12.260 1.00 96.81 84 ILE A C 1
ATOM 657 O O . ILE A 1 84 ? 4.742 -1.707 -11.151 1.00 96.81 84 ILE A O 1
ATOM 661 N N . ALA A 1 85 ? 4.975 0.130 -12.422 1.00 95.31 85 ALA A N 1
ATOM 662 C CA . ALA A 1 85 ? 4.737 1.063 -11.324 1.00 95.31 85 ALA A CA 1
ATOM 663 C C . ALA A 1 85 ? 3.304 0.943 -10.775 1.00 95.31 85 ALA A C 1
ATOM 665 O O . ALA A 1 85 ? 3.116 0.899 -9.555 1.00 95.31 85 ALA A O 1
ATOM 666 N N . GLU A 1 86 ? 2.306 0.811 -11.651 1.00 96.94 86 GLU A N 1
ATOM 667 C CA . GLU A 1 86 ? 0.911 0.596 -11.256 1.00 96.94 86 GLU A CA 1
ATOM 668 C C . GLU A 1 86 ? 0.717 -0.726 -10.509 1.00 96.94 86 GLU A C 1
ATOM 670 O O . GLU A 1 86 ? 0.149 -0.734 -9.413 1.00 96.94 86 GLU A O 1
ATOM 675 N N . VAL A 1 87 ? 1.249 -1.832 -11.039 1.00 97.06 87 VAL A N 1
ATOM 676 C CA . VAL A 1 87 ? 1.178 -3.151 -10.390 1.00 97.06 87 VAL A CA 1
ATOM 677 C C . VAL A 1 87 ? 1.870 -3.130 -9.026 1.00 97.06 87 VAL A C 1
ATOM 679 O O . VAL A 1 87 ? 1.346 -3.677 -8.055 1.00 97.06 87 VAL A O 1
ATOM 682 N N . ARG A 1 88 ? 3.021 -2.457 -8.899 1.00 96.06 88 ARG A N 1
ATOM 683 C CA . ARG A 1 88 ? 3.692 -2.281 -7.600 1.00 96.06 88 ARG A CA 1
ATOM 684 C C . ARG A 1 88 ? 2.814 -1.526 -6.606 1.00 96.06 88 ARG A C 1
ATOM 686 O O . ARG A 1 88 ? 2.714 -1.958 -5.462 1.00 96.06 88 ARG A O 1
ATOM 693 N N . ASN A 1 89 ? 2.157 -0.450 -7.033 1.00 94.56 89 ASN A N 1
ATOM 694 C CA . ASN A 1 89 ? 1.246 0.320 -6.184 1.00 94.56 89 ASN A CA 1
ATOM 695 C C . ASN A 1 89 ? -0.001 -0.490 -5.773 1.00 94.56 89 ASN A C 1
ATOM 697 O O . ASN A 1 89 ? -0.481 -0.396 -4.647 1.00 94.56 89 ASN A O 1
ATOM 701 N N . GLN A 1 90 ? -0.532 -1.330 -6.661 1.00 96.12 90 GLN A N 1
ATOM 702 C CA . GLN A 1 90 ? -1.617 -2.246 -6.300 1.00 96.12 90 GLN A CA 1
ATOM 703 C C . GLN A 1 90 ? -1.149 -3.302 -5.291 1.00 96.12 90 GLN A C 1
ATOM 705 O O . GLN A 1 90 ? -1.823 -3.538 -4.290 1.00 96.12 90 GLN A O 1
ATOM 710 N N . ASN A 1 91 ? 0.035 -3.883 -5.493 1.00 94.00 91 ASN A N 1
ATOM 711 C CA . ASN A 1 91 ? 0.603 -4.869 -4.575 1.00 94.00 91 ASN A CA 1
ATOM 712 C C . ASN A 1 91 ? 0.882 -4.292 -3.183 1.00 94.00 91 ASN A C 1
ATOM 714 O O . ASN A 1 91 ? 0.657 -4.983 -2.187 1.00 94.00 91 ASN A O 1
ATOM 718 N N . THR A 1 92 ? 1.333 -3.038 -3.075 1.00 93.25 92 THR A N 1
ATOM 719 C CA . THR A 1 92 ? 1.501 -2.392 -1.764 1.00 93.25 92 THR A CA 1
ATOM 720 C C . THR A 1 92 ? 0.158 -2.214 -1.061 1.00 93.25 92 THR A C 1
ATOM 722 O O . THR A 1 92 ? 0.051 -2.575 0.110 1.00 93.25 92 THR A O 1
ATOM 725 N N . LYS A 1 93 ? -0.890 -1.769 -1.770 1.00 93.00 93 LYS A N 1
ATOM 726 C CA . LYS A 1 93 ? -2.255 -1.673 -1.218 1.00 93.00 93 LYS A CA 1
ATOM 727 C C . LYS A 1 93 ? -2.783 -3.028 -0.744 1.00 93.00 93 LYS A C 1
ATOM 729 O O . LYS A 1 93 ? -3.185 -3.154 0.411 1.00 93.00 93 LYS A O 1
ATOM 734 N N . LEU A 1 94 ? -2.687 -4.067 -1.572 1.00 95.19 94 LEU A N 1
ATOM 735 C CA . LEU A 1 94 ? -3.101 -5.423 -1.193 1.00 95.19 94 LEU A CA 1
ATOM 736 C C . LEU A 1 94 ? -2.321 -5.949 0.015 1.00 95.19 94 LEU A C 1
ATOM 738 O O . LEU A 1 94 ? -2.891 -6.578 0.902 1.00 95.19 94 LEU A O 1
ATOM 742 N N . THR A 1 95 ? -1.024 -5.653 0.097 1.00 89.81 95 THR A N 1
ATOM 743 C CA . THR A 1 95 ? -0.204 -6.020 1.260 1.00 89.81 95 THR A CA 1
ATOM 744 C C . THR A 1 95 ? -0.698 -5.323 2.529 1.00 89.81 95 THR A C 1
ATOM 746 O O . THR A 1 95 ? -0.789 -5.957 3.582 1.00 89.81 95 THR A O 1
ATOM 749 N N . THR A 1 96 ? -1.065 -4.039 2.447 1.00 88.50 96 THR A N 1
ATOM 750 C CA . THR A 1 96 ? -1.646 -3.317 3.591 1.00 88.50 96 THR A CA 1
ATOM 751 C C . THR A 1 96 ? -2.999 -3.892 4.011 1.00 88.50 96 THR A C 1
ATOM 753 O O . THR A 1 96 ? -3.210 -4.116 5.202 1.00 88.50 96 THR A O 1
ATOM 756 N N . GLU A 1 97 ? -3.873 -4.228 3.060 1.00 87.94 97 GLU A N 1
ATOM 757 C CA . GLU A 1 97 ? -5.168 -4.861 3.339 1.00 87.94 97 GLU A CA 1
ATOM 758 C C . GLU A 1 97 ? -5.009 -6.259 3.954 1.00 87.94 97 GLU A C 1
ATOM 760 O O . GLU A 1 97 ? -5.702 -6.598 4.912 1.00 87.94 97 GLU A O 1
ATOM 765 N N . LEU A 1 98 ? -4.053 -7.060 3.474 1.00 87.50 98 LEU A N 1
ATOM 766 C CA . LEU A 1 98 ? -3.747 -8.372 4.050 1.00 87.50 98 LEU A CA 1
ATOM 767 C C . LEU A 1 98 ? -3.226 -8.267 5.483 1.00 87.50 98 LEU A C 1
ATOM 769 O O . LEU A 1 98 ? -3.622 -9.057 6.340 1.00 87.50 98 LEU A O 1
ATOM 773 N N . ASN A 1 99 ? -2.352 -7.302 5.768 1.00 75.31 99 ASN A N 1
ATOM 774 C CA . ASN A 1 99 ? -1.866 -7.079 7.129 1.00 75.31 99 ASN A CA 1
ATOM 775 C C . ASN A 1 99 ? -2.999 -6.630 8.062 1.00 75.31 99 ASN A C 1
ATOM 777 O O . ASN A 1 99 ? -3.072 -7.088 9.203 1.00 75.31 99 ASN A O 1
ATOM 781 N N . LEU A 1 100 ? -3.928 -5.814 7.561 1.00 72.44 100 LEU A N 1
ATOM 782 C CA . LEU A 1 100 ? -5.132 -5.435 8.296 1.00 72.44 100 LEU A CA 1
ATOM 783 C C . LEU A 1 100 ? -6.028 -6.650 8.576 1.00 72.44 100 LEU A C 1
ATOM 785 O O . LEU A 1 100 ? -6.485 -6.839 9.702 1.00 72.44 100 LEU A O 1
ATOM 789 N N . MET A 1 101 ? -6.240 -7.509 7.578 1.00 88.75 101 MET A N 1
ATOM 790 C CA . MET A 1 101 ? -7.033 -8.727 7.732 1.00 88.75 101 MET A CA 1
ATOM 791 C C . MET A 1 101 ? -6.407 -9.689 8.746 1.00 88.75 101 MET A C 1
ATOM 793 O O . MET A 1 101 ? -7.124 -10.254 9.567 1.00 88.75 101 MET A O 1
ATOM 797 N N . LYS A 1 102 ? -5.076 -9.828 8.754 1.00 72.56 102 LYS A N 1
ATOM 798 C CA . LYS A 1 102 ? -4.362 -10.600 9.783 1.00 72.56 102 LYS A CA 1
ATOM 799 C C . LYS A 1 102 ? -4.625 -10.051 11.183 1.00 72.56 102 LYS A C 1
ATOM 801 O O . LYS A 1 102 ? -4.958 -10.826 12.073 1.00 72.56 102 LYS A O 1
ATOM 806 N N . SER A 1 103 ? -4.534 -8.733 11.365 1.00 74.44 103 SER A N 1
ATOM 807 C CA . SER A 1 103 ? -4.858 -8.090 12.647 1.00 74.44 103 SER A CA 1
ATOM 808 C C . SER A 1 103 ? -6.305 -8.379 13.073 1.00 74.44 103 SER A C 1
ATOM 810 O O . SER A 1 103 ? -6.566 -8.750 14.217 1.00 74.44 103 SER A O 1
ATOM 812 N N . TYR A 1 104 ? -7.249 -8.323 12.128 1.00 77.00 104 TYR A N 1
ATOM 813 C CA . TYR A 1 104 ? -8.648 -8.655 12.390 1.00 77.00 104 TYR A CA 1
ATOM 814 C C . TYR A 1 104 ? -8.855 -10.116 12.812 1.00 77.00 104 TYR A C 1
ATOM 816 O O . TYR A 1 104 ? -9.611 -10.372 13.747 1.00 77.00 104 TYR A O 1
ATOM 824 N N . VAL A 1 105 ? -8.184 -11.068 12.158 1.00 79.06 105 VAL A N 1
ATOM 825 C CA . VAL A 1 105 ? -8.255 -12.494 12.519 1.00 79.06 105 VAL A CA 1
ATOM 826 C C . VAL A 1 105 ? -7.733 -12.715 13.935 1.00 79.06 105 VAL A C 1
ATOM 828 O O . VAL A 1 105 ? -8.437 -13.319 14.736 1.00 79.06 105 VAL A O 1
ATOM 831 N N . VAL A 1 106 ? -6.584 -12.132 14.285 1.00 71.31 106 VAL A N 1
ATOM 832 C CA . VAL A 1 106 ? -6.033 -12.206 15.650 1.00 71.31 106 VAL A CA 1
ATOM 833 C C . VAL A 1 106 ? -7.012 -11.611 16.671 1.00 71.31 106 VAL A C 1
ATOM 835 O O . VAL A 1 106 ? -7.263 -12.188 17.732 1.00 71.31 106 VAL A O 1
ATOM 838 N N . HIS A 1 107 ? -7.641 -10.478 16.351 1.00 75.00 107 HIS A N 1
ATOM 839 C CA . HIS A 1 107 ? -8.655 -9.885 17.222 1.00 75.00 107 HIS A CA 1
ATOM 840 C C . HIS A 1 107 ? -9.919 -10.759 17.348 1.00 75.00 107 HIS A C 1
ATOM 842 O O . HIS A 1 107 ? -10.541 -10.819 18.407 1.00 75.00 107 HIS A O 1
ATOM 848 N N . LEU A 1 108 ? -10.330 -11.465 16.292 1.00 79.00 108 LEU A N 1
ATOM 849 C CA . LEU A 1 108 ? -11.448 -12.407 16.373 1.00 79.00 108 LEU A CA 1
ATOM 850 C C . LEU A 1 108 ? -11.104 -13.654 17.190 1.00 79.00 108 LEU A C 1
ATOM 852 O O . LEU A 1 108 ? -11.933 -14.080 17.992 1.00 79.00 108 LEU A O 1
ATOM 856 N N . GLU A 1 109 ? -9.904 -14.207 17.027 1.00 68.12 109 GLU A N 1
ATOM 857 C CA . GLU A 1 109 ? -9.415 -15.357 17.796 1.00 68.12 109 GLU A CA 1
ATOM 858 C C . GLU A 1 109 ? -9.388 -15.033 19.293 1.00 68.12 109 GLU A C 1
ATOM 860 O O . GLU A 1 109 ? -10.054 -15.694 20.088 1.00 68.12 109 GLU A O 1
ATOM 865 N N . THR A 1 110 ? -8.772 -13.912 19.674 1.00 70.44 110 THR A N 1
ATOM 866 C CA . THR A 1 110 ? -8.781 -13.435 21.070 1.00 70.44 110 THR A CA 1
ATOM 867 C C . THR A 1 110 ? -10.198 -13.162 21.592 1.00 70.44 110 THR A C 1
ATOM 869 O O . THR A 1 110 ? -10.507 -13.361 22.777 1.00 70.44 110 THR A O 1
ATOM 872 N N . ARG A 1 111 ? -11.123 -12.710 20.731 1.00 75.56 111 ARG A N 1
ATOM 873 C CA . ARG A 1 111 ? -12.538 -12.565 21.099 1.00 75.56 111 ARG A CA 1
ATOM 874 C C . ARG A 1 111 ? -13.204 -13.898 21.396 1.00 75.56 111 ARG A C 1
ATOM 876 O O . ARG A 1 111 ? -13.899 -13.961 22.415 1.00 75.56 111 ARG A O 1
ATOM 883 N N . LEU A 1 112 ? -12.980 -14.903 20.557 1.00 78.81 112 LEU A N 1
ATOM 884 C CA . LEU A 1 112 ? -13.498 -16.257 20.726 1.00 78.81 112 LEU A CA 1
ATOM 885 C C . LEU A 1 112 ? -12.932 -16.921 21.982 1.00 78.81 112 LEU A C 1
ATOM 887 O O . LEU A 1 112 ? -13.710 -17.458 22.762 1.00 78.81 112 LEU A O 1
ATOM 891 N N . ASP A 1 113 ? -11.635 -16.789 22.255 1.00 72.81 113 ASP A N 1
ATOM 892 C CA . ASP A 1 113 ? -11.002 -17.380 23.443 1.00 72.81 113 ASP A CA 1
ATOM 893 C C . ASP A 1 113 ? -11.567 -16.818 24.752 1.00 72.81 113 ASP A C 1
ATOM 895 O O . ASP A 1 113 ? -11.844 -17.545 25.715 1.00 72.81 113 ASP A O 1
ATOM 899 N N . CYS A 1 114 ? -11.813 -15.507 24.788 1.00 71.25 114 CYS A N 1
ATOM 900 C CA . CYS A 1 114 ? -12.453 -14.875 25.936 1.00 71.25 114 CYS A CA 1
ATOM 901 C C . CYS A 1 114 ? -13.903 -15.345 26.103 1.00 71.25 114 CYS A C 1
ATOM 903 O O . CYS A 1 114 ? -14.323 -15.652 27.219 1.00 71.25 114 CYS A O 1
ATOM 905 N N . GLN A 1 115 ? -14.664 -15.440 25.008 1.00 86.06 115 GLN A N 1
ATOM 906 C CA . GLN A 1 115 ? -16.028 -15.971 25.052 1.00 86.06 115 GLN A CA 1
ATOM 907 C C . GLN A 1 115 ? -16.041 -17.427 25.526 1.00 86.06 115 GLN A C 1
ATOM 909 O O . GLN A 1 115 ? -16.838 -17.774 26.395 1.00 86.06 115 GLN A O 1
ATOM 914 N N . GLN A 1 116 ? -15.115 -18.252 25.039 1.00 84.31 116 GLN A N 1
ATOM 915 C CA . GLN A 1 116 ? -14.955 -19.640 25.457 1.00 84.31 116 GLN A CA 1
ATOM 916 C C . GLN A 1 116 ? -14.661 -19.739 26.960 1.00 84.31 116 GLN A C 1
ATOM 918 O O . GLN A 1 116 ? -15.274 -20.541 27.665 1.00 84.31 116 GLN A O 1
ATOM 923 N N . SER A 1 117 ? -13.796 -18.863 27.475 1.00 81.38 117 SER A N 1
ATOM 924 C CA . SER A 1 117 ? -13.479 -18.780 28.905 1.00 81.38 117 SER A CA 1
ATOM 925 C C . SER A 1 117 ? -14.679 -18.327 29.747 1.00 81.38 117 SER A C 1
ATOM 927 O O . SER A 1 117 ? -14.923 -18.856 30.832 1.00 81.38 117 SER A O 1
ATOM 929 N N . GLN A 1 118 ? -15.467 -17.361 29.267 1.00 80.25 118 GLN A N 1
ATOM 930 C CA . GLN A 1 118 ? -16.696 -16.922 29.940 1.00 80.25 118 GLN A CA 1
ATOM 931 C C . GLN A 1 118 ? -17.748 -18.034 29.983 1.00 80.25 118 GLN A C 1
ATOM 933 O O . GLN A 1 118 ? -18.362 -18.251 31.027 1.00 80.25 118 GLN A O 1
ATOM 938 N N . ILE A 1 119 ? -17.925 -18.765 28.880 1.00 81.75 119 ILE A N 1
ATOM 939 C CA . ILE A 1 119 ? -18.830 -19.916 28.806 1.00 81.75 119 ILE A CA 1
ATOM 940 C C . ILE A 1 119 ? -18.382 -20.997 29.788 1.00 81.75 119 ILE A C 1
ATOM 942 O O . ILE A 1 119 ? -19.202 -21.470 30.570 1.00 81.75 119 ILE A O 1
ATOM 946 N N . ALA A 1 120 ? -17.091 -21.342 29.810 1.00 81.00 120 ALA A N 1
ATOM 947 C CA . ALA A 1 120 ? -16.552 -22.324 30.748 1.00 81.00 120 ALA A CA 1
ATOM 948 C C . ALA A 1 120 ? -16.842 -21.933 32.208 1.00 81.00 120 ALA A C 1
ATOM 950 O O . ALA A 1 120 ? -17.354 -22.746 32.975 1.00 81.00 120 ALA A O 1
ATOM 951 N N . ASN A 1 121 ? -16.619 -20.665 32.569 1.00 81.88 121 ASN A N 1
ATOM 952 C CA . ASN A 1 121 ? -16.936 -20.142 33.901 1.00 81.88 121 ASN A CA 1
ATOM 953 C C . ASN A 1 121 ? -18.437 -20.202 34.231 1.00 81.88 121 ASN A C 1
ATOM 955 O O . ASN A 1 121 ? -18.810 -20.538 35.356 1.00 81.88 121 ASN A O 1
ATOM 959 N N . LEU A 1 122 ? -19.309 -19.861 33.277 1.00 79.56 122 LEU A N 1
ATOM 960 C CA . LEU A 1 122 ? -20.762 -19.929 33.462 1.00 79.56 122 LEU A CA 1
ATOM 961 C C . LEU A 1 122 ? -21.237 -21.370 33.648 1.00 79.56 122 LEU A C 1
ATOM 963 O O . LEU A 1 122 ? -22.050 -21.625 34.533 1.00 79.56 122 LEU A O 1
ATOM 967 N N . VAL A 1 123 ? -20.703 -22.311 32.867 1.00 77.44 123 VAL A N 1
ATOM 968 C CA . VAL A 1 123 ? -20.976 -23.746 33.017 1.00 77.44 123 VAL A CA 1
ATOM 969 C C . VAL A 1 123 ? -20.531 -24.223 34.398 1.00 77.44 123 VAL A C 1
ATOM 971 O O . VAL A 1 123 ? -21.307 -24.857 35.108 1.00 77.44 123 VAL A O 1
ATOM 974 N N . GLU A 1 124 ? -19.326 -23.855 34.831 1.00 73.38 124 GLU A N 1
ATOM 975 C CA . GLU A 1 124 ? -18.793 -24.233 36.140 1.00 73.38 124 GLU A CA 1
ATOM 976 C C . GLU A 1 124 ? -19.627 -23.654 37.302 1.00 73.38 124 GLU A C 1
ATOM 978 O O . GLU A 1 124 ? -19.909 -24.343 38.283 1.00 73.38 124 GLU A O 1
ATOM 983 N N . ARG A 1 125 ? -20.072 -22.390 37.206 1.00 71.81 125 ARG A N 1
ATOM 984 C CA . ARG A 1 125 ? -20.979 -21.776 38.195 1.00 71.81 125 ARG A CA 1
ATOM 985 C C . ARG A 1 125 ? -22.359 -22.413 38.188 1.00 71.81 125 ARG A C 1
ATOM 987 O O . ARG A 1 125 ? -22.853 -22.745 39.256 1.00 71.81 125 ARG A O 1
ATOM 994 N N . SER A 1 126 ? -22.938 -22.653 37.015 1.00 70.75 126 SER A N 1
ATOM 995 C CA . SER A 1 126 ? -24.228 -23.331 36.890 1.00 70.75 126 SER A CA 1
ATOM 996 C C . SER A 1 126 ? -24.191 -24.735 37.503 1.00 70.75 126 SER A C 1
ATOM 998 O O . SER A 1 126 ? -25.133 -25.125 38.189 1.00 70.75 126 SER A O 1
ATOM 1000 N N . MET A 1 127 ? -23.087 -25.472 37.341 1.00 63.22 127 MET A N 1
ATOM 1001 C CA . MET A 1 127 ? -22.900 -26.773 37.991 1.00 63.22 127 MET A CA 1
ATOM 1002 C C . MET A 1 127 ? -22.763 -26.668 39.519 1.00 63.22 127 MET A C 1
ATOM 1004 O O . MET A 1 127 ? -23.260 -27.539 40.228 1.00 63.22 127 MET A O 1
ATOM 1008 N N . ARG A 1 128 ? -22.133 -25.608 40.044 1.00 58.78 128 ARG A N 1
ATOM 1009 C CA . ARG A 1 128 ? -22.018 -25.370 41.497 1.00 58.78 128 ARG A CA 1
ATOM 1010 C C . ARG A 1 128 ? -23.322 -24.893 42.138 1.00 58.78 128 ARG A C 1
ATOM 1012 O O . ARG A 1 128 ? -23.648 -25.321 43.239 1.00 58.78 128 ARG A O 1
ATOM 1019 N N . GLU A 1 129 ? -24.055 -24.012 41.468 1.00 54.28 129 GLU A N 1
ATOM 1020 C CA . GLU A 1 129 ? -25.265 -23.364 41.994 1.00 54.28 129 GLU A CA 1
ATOM 1021 C C . GLU A 1 129 ? -26.521 -24.244 41.859 1.00 54.28 129 GLU A C 1
ATOM 1023 O O . GLU A 1 129 ? -27.487 -24.039 42.587 1.00 54.28 129 GLU A O 1
ATOM 1028 N N . ASN A 1 130 ? -26.488 -25.279 41.009 1.00 48.00 130 ASN A N 1
ATOM 1029 C CA . ASN A 1 130 ? -27.520 -26.322 40.939 1.00 48.00 130 ASN A CA 1
ATOM 1030 C C . ASN A 1 130 ? -27.261 -27.523 41.871 1.00 48.00 130 ASN A C 1
ATOM 1032 O O . ASN A 1 130 ? -27.995 -28.513 41.815 1.00 48.00 130 ASN A O 1
ATOM 1036 N N . ALA A 1 131 ? -26.249 -27.471 42.745 1.00 47.91 131 ALA A N 1
ATOM 1037 C CA . ALA A 1 131 ? -26.098 -28.461 43.805 1.00 47.91 131 ALA A CA 1
ATOM 1038 C C . ALA A 1 131 ? -27.203 -28.254 44.857 1.00 47.91 131 ALA A C 1
ATOM 1040 O O . ALA A 1 131 ? -27.075 -27.448 45.778 1.00 47.91 131 ALA A O 1
ATOM 1041 N N . ILE A 1 132 ? -28.313 -28.982 44.716 1.00 46.31 132 ILE A N 1
ATOM 1042 C CA . ILE A 1 132 ? -29.365 -29.036 45.733 1.00 46.31 132 ILE A CA 1
ATOM 1043 C C . ILE A 1 132 ? -28.772 -29.707 46.978 1.00 46.31 132 ILE A C 1
ATOM 1045 O O . ILE A 1 132 ? -28.589 -30.924 47.016 1.00 46.31 132 ILE A O 1
ATOM 1049 N N . VAL A 1 133 ? -28.489 -28.922 48.018 1.00 47.84 133 VAL A N 1
ATOM 1050 C CA . VAL A 1 133 ? -28.191 -29.457 49.351 1.00 47.84 133 VAL A CA 1
ATOM 1051 C C . VAL A 1 133 ? -29.503 -29.964 49.954 1.00 47.84 133 VAL A C 1
ATOM 1053 O O . VAL A 1 133 ? -30.228 -29.227 50.619 1.00 47.84 133 VAL A O 1
ATOM 1056 N N . ILE A 1 134 ? -29.834 -31.233 49.708 1.00 41.19 134 ILE A N 1
ATOM 1057 C CA . ILE A 1 134 ? -30.871 -31.929 50.474 1.00 41.19 134 ILE A CA 1
ATOM 1058 C C . ILE A 1 134 ? -30.224 -32.431 51.764 1.00 41.19 134 ILE A C 1
ATOM 1060 O O . ILE A 1 134 ? -29.405 -33.346 51.742 1.00 41.19 134 ILE A O 1
ATOM 1064 N N . GLY A 1 135 ? -30.625 -31.832 52.886 1.00 41.88 135 GLY A N 1
ATOM 1065 C CA . GLY A 1 135 ? -30.321 -32.332 54.225 1.00 41.88 135 GLY A CA 1
ATOM 1066 C C . GLY A 1 135 ? -29.343 -31.476 55.023 1.00 41.88 135 GLY A C 1
ATOM 1067 O O . GLY A 1 135 ? -28.295 -31.964 55.431 1.00 41.88 135 GLY A O 1
ATOM 1068 N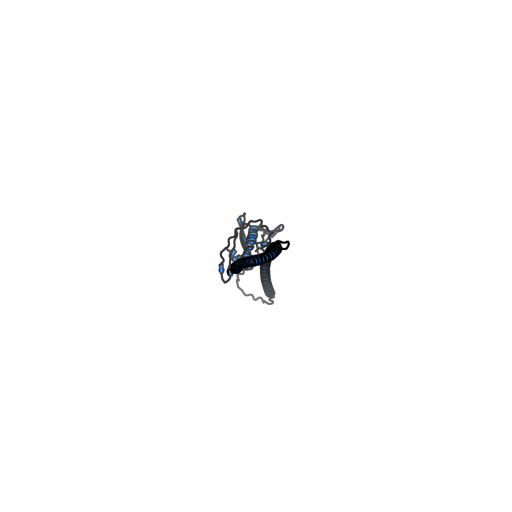 N . VAL A 1 136 ? -29.707 -30.229 55.335 1.00 39.00 136 VAL A N 1
ATOM 1069 C CA . VAL A 1 136 ? -29.154 -29.568 56.527 1.00 39.00 136 VAL A CA 1
ATOM 1070 C C . VAL A 1 136 ? -30.233 -29.601 57.597 1.00 39.00 136 VAL A C 1
ATOM 1072 O O . VAL A 1 136 ? -31.213 -28.866 57.548 1.00 39.00 136 VAL A O 1
ATOM 1075 N N . HIS A 1 137 ? -30.076 -30.531 58.533 1.00 39.28 137 HIS A N 1
ATOM 1076 C CA . HIS A 1 137 ? -30.858 -30.569 59.759 1.00 39.28 137 HIS A CA 1
ATOM 1077 C C . HIS A 1 137 ? -30.524 -29.301 60.556 1.00 39.28 137 HIS A C 1
ATOM 1079 O O . HIS A 1 137 ? -29.364 -29.095 60.919 1.00 39.28 137 HIS A O 1
ATOM 1085 N N . GLU A 1 138 ? -31.514 -28.441 60.798 1.00 42.31 138 GLU A N 1
ATOM 1086 C CA . GLU A 1 138 ? -31.348 -27.245 61.622 1.00 42.31 138 GLU A CA 1
ATOM 1087 C C . GLU A 1 138 ? -30.984 -27.654 63.054 1.00 42.31 138 GLU A C 1
ATOM 1089 O O . GLU A 1 138 ? -31.838 -28.035 63.857 1.00 42.31 138 GLU A O 1
ATOM 1094 N N . ARG A 1 139 ? -29.699 -27.558 63.401 1.00 42.31 139 ARG A N 1
ATOM 1095 C CA . ARG A 1 139 ? -29.297 -27.370 64.793 1.00 42.31 139 ARG A CA 1
ATOM 1096 C C . ARG A 1 139 ? -29.045 -25.889 65.004 1.00 42.31 139 ARG A C 1
ATOM 1098 O O . ARG A 1 139 ? -28.193 -25.290 64.354 1.00 42.31 139 ARG A O 1
ATOM 1105 N N . LYS A 1 140 ? -29.856 -25.316 65.891 1.00 44.06 140 LYS A N 1
ATOM 1106 C CA . LYS A 1 140 ? -29.665 -23.984 66.452 1.00 44.06 140 LYS A CA 1
ATOM 1107 C C . LYS A 1 140 ? -28.309 -23.963 67.140 1.00 44.06 140 LYS A C 1
ATOM 1109 O O . LYS A 1 140 ? -28.160 -24.657 68.135 1.00 44.06 140 LYS A O 1
ATOM 1114 N N . ASP A 1 141 ? -27.388 -23.156 66.635 1.00 40.44 141 ASP A N 1
ATOM 1115 C CA . ASP A 1 141 ? -26.243 -22.700 67.409 1.00 40.44 141 ASP A CA 1
ATOM 1116 C C . ASP A 1 141 ? -26.014 -21.211 67.165 1.00 40.44 141 ASP A C 1
ATOM 1118 O O . ASP A 1 141 ? -26.096 -20.680 66.054 1.00 40.44 141 ASP A O 1
ATOM 1122 N N . GLU A 1 142 ? -25.809 -20.543 68.286 1.00 45.34 142 GLU A N 1
ATOM 1123 C CA . GLU A 1 142 ? -25.720 -19.112 68.472 1.00 45.34 142 GLU A CA 1
ATOM 1124 C C . GLU A 1 142 ? -24.411 -18.544 67.893 1.00 45.34 142 GLU A C 1
ATOM 1126 O O . GLU A 1 142 ? -23.367 -19.191 67.879 1.00 45.34 142 GLU A O 1
ATOM 1131 N N . ASN A 1 143 ? -24.458 -17.267 67.502 1.00 48.22 143 ASN A N 1
ATOM 1132 C CA . ASN A 1 143 ? -23.307 -16.379 67.305 1.00 48.22 143 ASN A CA 1
ATOM 1133 C C . ASN A 1 143 ? -22.280 -16.729 66.203 1.00 48.22 143 ASN A C 1
ATOM 1135 O O . ASN A 1 143 ? -21.245 -17.346 66.441 1.00 48.22 143 ASN A O 1
ATOM 1139 N N . LYS A 1 144 ? -22.440 -16.094 65.031 1.00 40.16 144 LYS A N 1
ATOM 1140 C CA . LYS A 1 144 ? -21.306 -15.582 64.235 1.00 40.16 144 LYS A CA 1
ATOM 1141 C C . LYS A 1 144 ? -21.733 -14.366 63.411 1.00 40.16 144 LYS A C 1
ATOM 1143 O O . LYS A 1 144 ? -22.357 -14.483 62.361 1.00 40.16 144 LYS A O 1
ATOM 1148 N N . LYS A 1 145 ? -21.356 -13.176 63.893 1.00 44.25 145 LYS A N 1
ATOM 1149 C CA . LYS A 1 145 ? -21.339 -11.933 63.110 1.00 44.25 145 LYS A CA 1
ATOM 1150 C C . LYS A 1 145 ? -20.341 -12.100 61.961 1.00 44.25 145 LYS A C 1
ATOM 1152 O O . LYS A 1 145 ? -19.150 -11.865 62.139 1.00 44.25 145 LYS A O 1
ATOM 1157 N N . THR A 1 146 ? -20.818 -12.500 60.789 1.00 38.00 146 THR A N 1
ATOM 1158 C CA . THR A 1 146 ? -20.103 -12.274 59.532 1.00 38.00 146 THR A CA 1
ATOM 1159 C C . THR A 1 146 ? -20.672 -11.002 58.920 1.00 38.00 146 THR A C 1
ATOM 1161 O O . THR A 1 146 ? -21.869 -10.875 58.684 1.00 38.00 146 THR A O 1
ATOM 1164 N N . GLY A 1 147 ? -19.816 -9.994 58.767 1.00 38.47 147 GLY A N 1
ATOM 1165 C CA . GLY A 1 147 ? -20.167 -8.705 58.185 1.00 38.47 147 GLY A CA 1
ATOM 1166 C C . GLY A 1 147 ? -20.372 -8.806 56.678 1.00 38.47 147 GLY A C 1
ATOM 1167 O O . GLY A 1 147 ? -19.616 -8.213 55.918 1.00 38.47 147 GLY A O 1
ATOM 1168 N N . THR A 1 148 ? -21.390 -9.528 56.223 1.00 34.34 148 THR A N 1
ATOM 1169 C CA . THR A 1 148 ? -21.948 -9.295 54.893 1.00 34.34 148 THR A CA 1
ATOM 1170 C C . THR A 1 148 ? -22.779 -8.026 54.987 1.00 34.34 148 THR A C 1
ATOM 1172 O O . THR A 1 148 ? -23.886 -8.042 55.523 1.00 34.34 148 THR A O 1
ATOM 1175 N N . LYS A 1 149 ? -22.230 -6.903 54.506 1.00 47.00 149 LYS A N 1
ATOM 1176 C CA . L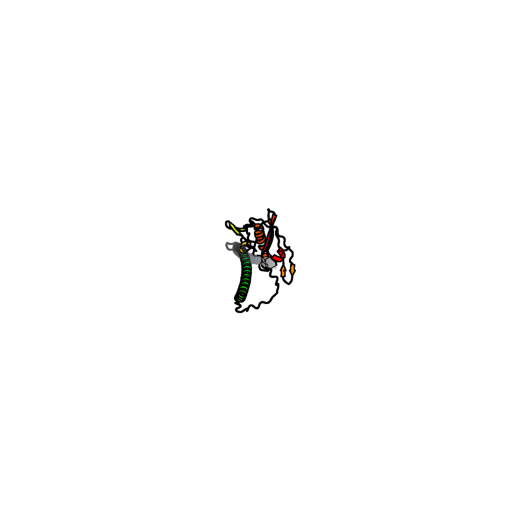YS A 1 149 ? -23.025 -5.713 54.193 1.00 47.00 149 LYS A CA 1
ATOM 1177 C C . LYS A 1 149 ? -24.074 -6.156 53.175 1.00 47.00 149 LYS A C 1
ATOM 1179 O O . LYS A 1 149 ? -23.779 -6.248 51.986 1.00 47.00 149 LYS A O 1
ATOM 1184 N N . THR A 1 150 ? -25.269 -6.492 53.645 1.00 42.50 150 THR A N 1
ATOM 1185 C CA . THR A 1 150 ? -26.447 -6.647 52.803 1.00 42.50 150 THR A CA 1
ATOM 1186 C C . THR A 1 150 ? -26.551 -5.368 51.987 1.00 42.50 150 THR A C 1
ATOM 1188 O O . THR A 1 150 ? -26.651 -4.270 52.543 1.00 42.50 150 THR A O 1
ATOM 1191 N N . LYS A 1 151 ? -26.396 -5.491 50.660 1.00 49.03 151 LYS A N 1
ATOM 1192 C CA . LYS A 1 151 ? -26.665 -4.393 49.730 1.00 49.03 151 LYS A CA 1
ATOM 1193 C C . LYS A 1 151 ? -28.044 -3.868 50.109 1.00 49.03 151 LYS A C 1
ATOM 1195 O O . LYS A 1 151 ? -29.006 -4.630 50.061 1.00 49.03 151 LYS A O 1
ATOM 1200 N N . LYS A 1 152 ? -28.121 -2.608 50.549 1.00 47.78 152 LYS A N 1
ATOM 1201 C CA . LYS A 1 152 ? -29.409 -1.935 50.709 1.00 47.78 152 LYS A CA 1
ATOM 1202 C C . LYS A 1 152 ? -30.132 -2.100 49.381 1.00 47.78 152 LYS A C 1
ATOM 1204 O O . LYS A 1 152 ? -29.564 -1.766 48.343 1.00 47.78 152 LYS A O 1
ATOM 1209 N N . GLU A 1 153 ? -31.320 -2.676 49.423 1.00 49.22 153 GLU A N 1
ATOM 1210 C CA . GLU A 1 153 ? -32.197 -2.760 48.270 1.00 49.22 153 GLU A CA 1
ATOM 1211 C C . GLU A 1 153 ? -32.556 -1.314 47.910 1.00 49.22 153 GLU A C 1
ATOM 1213 O O . GLU A 1 153 ? -33.261 -0.625 48.649 1.00 49.22 153 GLU A O 1
ATOM 1218 N N . ILE A 1 154 ? -31.906 -0.782 46.874 1.00 58.84 154 ILE A N 1
ATOM 1219 C CA . ILE A 1 154 ? -32.172 0.571 46.399 1.00 58.84 154 ILE A CA 1
ATOM 1220 C C . ILE A 1 154 ? -33.367 0.444 45.472 1.00 58.84 154 ILE A C 1
ATOM 1222 O O . ILE A 1 154 ? -33.263 -0.127 44.390 1.00 58.84 154 ILE A O 1
ATOM 1226 N N . ASP A 1 155 ? -34.491 0.985 45.911 1.00 61.03 155 ASP A N 1
ATOM 1227 C CA . ASP A 1 155 ? -35.673 1.149 45.084 1.00 61.03 155 ASP A CA 1
ATOM 1228 C C . ASP A 1 155 ? -35.419 2.254 44.040 1.00 61.03 155 ASP A C 1
ATOM 1230 O O . ASP A 1 155 ? -35.367 3.452 44.363 1.00 61.03 155 ASP A O 1
ATOM 1234 N N . VAL A 1 156 ? -35.167 1.838 42.795 1.00 69.44 156 VAL A N 1
ATOM 1235 C CA . VAL A 1 156 ? -34.825 2.715 41.668 1.00 69.44 156 VAL A CA 1
ATOM 1236 C C . VAL A 1 156 ? -36.033 2.873 40.749 1.00 69.44 156 VAL A C 1
ATOM 1238 O O . VAL A 1 156 ? -36.282 2.057 39.865 1.00 69.44 156 VAL A O 1
ATOM 1241 N N . ASP A 1 157 ? -36.740 3.987 40.913 1.00 78.62 157 ASP A N 1
ATOM 1242 C CA . ASP A 1 157 ? -37.855 4.361 40.048 1.00 78.62 157 ASP A CA 1
ATOM 1243 C C . ASP A 1 157 ? -37.355 4.917 38.709 1.00 78.62 157 ASP A C 1
ATOM 1245 O O . ASP A 1 157 ? -36.621 5.913 38.666 1.00 78.62 157 ASP A O 1
ATOM 1249 N N . THR A 1 158 ? -37.792 4.317 37.599 1.00 80.25 158 THR A N 1
ATOM 1250 C CA . THR A 1 158 ? -37.425 4.756 36.246 1.00 80.25 158 THR A CA 1
ATOM 1251 C C . THR A 1 158 ? -38.640 5.011 35.357 1.00 80.25 158 THR A C 1
ATOM 1253 O O . THR A 1 158 ? -39.704 4.420 35.520 1.00 80.25 158 THR A O 1
ATOM 1256 N N . LYS A 1 159 ? -38.490 5.931 34.400 1.00 79.19 159 LYS A N 1
ATOM 1257 C CA . LYS A 1 159 ? -39.496 6.281 33.396 1.00 79.19 159 LYS A CA 1
ATOM 1258 C C . LYS A 1 159 ? -38.858 6.336 32.019 1.00 79.19 159 LYS A C 1
ATOM 1260 O O . LYS A 1 159 ? -37.881 7.052 31.814 1.00 79.19 159 LYS A O 1
ATOM 1265 N N . ILE A 1 160 ? -39.458 5.653 31.052 1.00 79.94 160 ILE A N 1
ATOM 1266 C CA . ILE A 1 160 ? -39.076 5.777 29.644 1.00 79.94 160 ILE A CA 1
ATOM 1267 C C . ILE A 1 160 ? -39.835 6.964 29.035 1.00 79.94 160 ILE A C 1
ATOM 1269 O O . ILE A 1 160 ? -41.056 7.067 29.158 1.00 79.94 160 ILE A O 1
ATOM 1273 N N . LYS A 1 161 ? -39.113 7.884 28.388 1.00 77.00 161 LYS A N 1
ATOM 1274 C CA . LYS A 1 161 ? -39.680 8.937 27.532 1.00 77.00 161 LYS A CA 1
ATOM 1275 C C . LYS A 1 161 ? -39.004 8.854 26.162 1.00 77.00 161 LYS A C 1
ATOM 1277 O O . LYS A 1 161 ? -37.826 9.191 26.037 1.00 77.00 161 LYS A O 1
ATOM 1282 N N . GLY A 1 162 ? -39.735 8.395 25.144 1.00 84.38 162 GLY A N 1
ATOM 1283 C CA . GLY A 1 162 ? -39.161 8.094 23.826 1.00 84.38 162 GLY A CA 1
ATOM 1284 C C . GLY A 1 162 ? -38.069 7.022 23.927 1.00 84.38 162 GLY A C 1
ATOM 1285 O O . GLY A 1 162 ? -38.266 6.013 24.594 1.00 84.38 162 GLY A O 1
ATOM 1286 N N . ASN A 1 163 ? -36.893 7.279 23.345 1.00 76.56 163 ASN A N 1
ATOM 1287 C CA . ASN A 1 163 ? -35.730 6.375 23.385 1.00 76.56 163 ASN A CA 1
ATOM 1288 C C . ASN A 1 163 ? -34.803 6.637 24.587 1.00 76.56 163 ASN A C 1
ATOM 1290 O O . ASN A 1 163 ? -33.590 6.468 24.498 1.00 76.56 163 ASN A O 1
ATOM 1294 N N . SER A 1 164 ? -35.317 7.186 25.687 1.00 72.94 164 SER A N 1
ATOM 1295 C CA . SER A 1 164 ? -34.491 7.601 26.825 1.00 72.94 164 SER A CA 1
ATOM 1296 C C . SER A 1 164 ? -35.097 7.144 28.143 1.00 72.94 164 SER A C 1
ATOM 1298 O O . SER A 1 164 ? -36.278 7.370 28.406 1.00 72.94 164 SER A O 1
ATOM 1300 N N . LEU A 1 165 ? -34.264 6.518 28.971 1.00 74.12 165 LEU A N 1
ATOM 1301 C CA . LEU A 1 165 ? -34.592 6.123 30.334 1.00 74.12 165 LEU A CA 1
ATOM 1302 C C . LEU A 1 165 ? -34.231 7.269 31.286 1.00 74.12 165 LEU A C 1
ATOM 1304 O O . LEU A 1 165 ? -33.128 7.806 31.223 1.00 74.12 165 LEU A O 1
ATOM 1308 N N . PHE A 1 166 ? -35.160 7.643 32.156 1.00 74.25 166 PHE A N 1
ATOM 1309 C CA . PHE A 1 166 ? -34.985 8.679 33.169 1.00 74.25 166 PHE A CA 1
ATOM 1310 C C . PHE A 1 166 ? -35.190 8.089 34.558 1.00 74.25 166 PHE A C 1
ATOM 1312 O O . PHE A 1 166 ? -36.115 7.308 34.765 1.00 74.25 166 PHE A O 1
ATOM 1319 N N . PHE A 1 167 ? -34.377 8.500 35.519 1.00 76.12 167 PHE A N 1
ATOM 1320 C CA . PHE A 1 167 ? -34.571 8.191 36.930 1.00 76.12 167 PHE A CA 1
ATOM 1321 C C . PHE A 1 167 ? -35.586 9.177 37.508 1.00 76.12 167 PHE A C 1
ATOM 1323 O O . PHE A 1 167 ? -35.380 10.386 37.450 1.00 76.12 167 PHE A O 1
ATOM 1330 N N . ILE A 1 168 ? -36.707 8.682 38.034 1.00 75.25 168 ILE A N 1
ATOM 1331 C CA . ILE A 1 168 ? -37.839 9.527 38.449 1.00 75.25 168 ILE A CA 1
ATOM 1332 C C . ILE A 1 168 ? -37.441 10.419 39.627 1.00 75.25 168 ILE A C 1
ATOM 1334 O O . ILE A 1 168 ? -37.738 11.610 39.617 1.00 75.25 168 ILE A O 1
ATOM 1338 N N . LYS A 1 169 ? -36.731 9.854 40.612 1.00 73.94 169 LYS A N 1
ATOM 1339 C CA . LYS A 1 169 ? -36.347 10.555 41.847 1.00 73.94 169 LYS A CA 1
ATOM 1340 C C . LYS A 1 169 ? -35.344 11.689 41.598 1.00 73.94 169 LYS A C 1
ATOM 1342 O O . LYS A 1 169 ? -35.452 12.731 42.230 1.00 73.94 169 LYS A O 1
ATOM 1347 N N . SER A 1 170 ? -34.387 11.501 40.686 1.00 72.06 170 SER A N 1
ATOM 1348 C CA . SER A 1 170 ? -33.346 12.499 40.395 1.00 72.06 170 SER A CA 1
ATOM 1349 C C . SER A 1 170 ? -33.615 13.332 39.138 1.00 72.06 170 SER A C 1
ATOM 1351 O O . SER A 1 170 ? -32.914 14.306 38.887 1.00 72.06 170 SER A O 1
ATOM 1353 N N . GLY A 1 171 ? -34.574 12.931 38.300 1.00 71.56 171 GLY A N 1
ATOM 1354 C CA . GLY A 1 171 ? -34.804 13.513 36.974 1.00 71.56 171 GLY A CA 1
ATOM 1355 C C . GLY A 1 171 ? -33.688 13.232 35.958 1.00 71.56 171 GLY A C 1
ATOM 1356 O O . GLY A 1 171 ? -33.807 13.630 34.799 1.00 71.56 171 GLY A O 1
ATOM 1357 N N . SER A 1 172 ? -32.617 12.542 36.362 1.00 69.81 172 SER A N 1
ATOM 1358 C CA . SER A 1 172 ? -31.433 12.297 35.539 1.00 69.81 172 SER A CA 1
ATOM 1359 C C . SER A 1 172 ? -31.750 11.339 34.396 1.00 69.81 172 SER A C 1
ATOM 1361 O O . SER A 1 172 ? -32.488 10.367 34.565 1.00 69.81 172 SER A O 1
ATOM 1363 N N . LYS A 1 173 ? -31.155 11.576 33.230 1.00 76.88 173 LYS A N 1
ATOM 1364 C CA . LYS A 1 173 ? -31.236 10.664 32.089 1.00 76.88 173 LYS A CA 1
ATOM 1365 C C . LYS A 1 173 ? -30.130 9.615 32.187 1.00 76.88 173 LYS A C 1
ATOM 1367 O O . LYS A 1 173 ? -28.977 9.961 32.418 1.00 76.88 173 LYS A O 1
ATOM 1372 N N . TYR A 1 174 ? -30.468 8.351 31.959 1.00 74.88 174 TYR A N 1
ATOM 1373 C CA . TYR A 1 174 ? -29.466 7.321 31.721 1.00 74.88 174 TYR A CA 1
ATOM 1374 C C . TYR A 1 174 ? -28.745 7.614 30.404 1.00 74.88 174 TYR A C 1
ATOM 1376 O O . TYR A 1 174 ? -29.373 7.741 29.346 1.00 74.88 174 TYR A O 1
ATOM 1384 N N . VAL A 1 175 ? -27.424 7.716 30.482 1.00 70.50 175 VAL A N 1
ATOM 1385 C CA . VAL A 1 175 ? -26.542 7.848 29.328 1.00 70.50 175 VAL A CA 1
ATOM 1386 C C . VAL A 1 175 ? -25.655 6.616 29.297 1.00 70.50 175 VAL A C 1
ATOM 1388 O O . VAL A 1 175 ? -24.998 6.286 30.283 1.00 70.50 175 VAL A O 1
ATOM 1391 N N . GLU A 1 176 ? -25.670 5.921 28.165 1.00 74.19 176 GLU A N 1
ATOM 1392 C CA . GLU A 1 176 ? -24.782 4.791 27.936 1.00 74.19 176 GLU A CA 1
ATOM 1393 C C . GLU A 1 176 ? -23.327 5.272 27.975 1.00 74.19 176 GLU A C 1
ATOM 1395 O O . GLU A 1 176 ? -22.966 6.251 27.306 1.00 74.19 176 GLU A O 1
ATOM 1400 N N . LYS A 1 177 ? -22.507 4.593 28.785 1.00 79.69 177 LYS A N 1
ATOM 1401 C CA . LYS A 1 177 ? -21.083 4.902 28.927 1.00 79.69 177 LYS A CA 1
ATOM 1402 C C . LYS A 1 177 ? -20.363 4.744 27.592 1.00 79.69 177 LYS A C 1
ATOM 1404 O O . LYS A 1 177 ? -20.799 4.004 26.712 1.00 79.69 177 LYS A O 1
ATOM 1409 N N . VAL A 1 178 ? -19.258 5.464 27.433 1.00 82.62 178 VAL A N 1
ATOM 1410 C CA . VAL A 1 178 ? -18.436 5.325 26.229 1.00 82.62 178 VAL A CA 1
ATOM 1411 C C . VAL A 1 178 ? -17.627 4.044 26.341 1.00 82.62 178 VAL A C 1
ATOM 1413 O O . VAL A 1 178 ? -16.886 3.875 27.304 1.00 82.62 178 VAL A O 1
ATOM 1416 N N . SER A 1 179 ? -17.789 3.162 25.361 1.00 83.19 179 SER A N 1
ATOM 1417 C CA . SER A 1 179 ? -16.935 1.994 25.185 1.00 83.19 179 SER A CA 1
ATOM 1418 C C . SER A 1 179 ? -15.780 2.309 24.243 1.00 83.19 179 SER A C 1
ATOM 1420 O O . SER A 1 179 ? -15.843 3.249 23.441 1.00 83.19 179 SER A O 1
ATOM 1422 N N . THR A 1 180 ? -14.771 1.452 24.282 1.00 81.88 180 THR A N 1
ATOM 1423 C CA . THR A 1 180 ? -13.750 1.352 23.243 1.00 81.88 180 THR A CA 1
ATOM 1424 C C . THR A 1 180 ? -14.388 1.323 21.841 1.00 81.88 180 THR A C 1
ATOM 1426 O O . THR A 1 180 ? -15.406 0.646 21.617 1.00 81.88 180 THR A O 1
ATOM 1429 N N . PRO A 1 181 ? -13.860 2.105 20.879 1.00 82.25 181 PRO A N 1
ATOM 1430 C CA . PRO A 1 181 ? -14.377 2.116 19.519 1.00 82.25 181 PRO A CA 1
ATOM 1431 C C . PRO A 1 181 ? -14.242 0.745 18.856 1.00 82.25 181 PRO A C 1
ATOM 1433 O O . PRO A 1 181 ? -13.191 0.111 18.887 1.00 82.25 181 PRO A O 1
ATOM 1436 N N . LYS A 1 182 ? -15.304 0.302 18.179 1.00 77.38 182 LYS A N 1
ATOM 1437 C CA . LYS A 1 182 ? -15.246 -0.907 17.347 1.00 77.38 182 LYS A CA 1
ATOM 1438 C C . LYS A 1 182 ? -14.406 -0.639 16.099 1.00 77.38 182 LYS A C 1
ATOM 1440 O O . LYS A 1 182 ? -14.504 0.442 15.522 1.00 77.38 182 LYS A O 1
ATOM 1445 N N . ALA A 1 183 ? -13.707 -1.664 15.610 1.00 69.00 183 ALA A N 1
ATOM 1446 C CA . ALA A 1 183 ? -12.878 -1.594 14.401 1.00 69.00 183 ALA A CA 1
ATOM 1447 C C . ALA A 1 183 ? -13.578 -0.908 13.211 1.00 69.00 183 ALA A C 1
ATOM 1449 O O . ALA A 1 183 ? -13.011 -0.013 12.595 1.00 69.00 183 ALA A O 1
ATOM 1450 N N . LEU A 1 184 ? -14.845 -1.245 12.936 1.00 69.44 184 LEU A N 1
ATOM 1451 C CA . LEU A 1 184 ? -15.598 -0.636 11.832 1.00 69.44 184 LEU A CA 1
ATOM 1452 C C . LEU A 1 184 ? -15.692 0.898 11.943 1.00 69.44 184 LEU A C 1
ATOM 1454 O O . LEU A 1 184 ? -15.600 1.584 10.936 1.00 69.44 184 LEU A O 1
ATOM 1458 N N . ALA A 1 185 ? -15.835 1.440 13.156 1.00 72.69 185 ALA A N 1
ATOM 1459 C CA . ALA A 1 185 ? -15.909 2.884 13.378 1.00 72.69 185 ALA A CA 1
ATOM 1460 C C . ALA A 1 185 ? -14.537 3.573 13.258 1.00 72.69 185 ALA A C 1
ATOM 1462 O O . ALA A 1 185 ? -14.461 4.749 12.913 1.00 72.69 185 ALA A O 1
ATOM 1463 N N . ILE A 1 186 ? -13.446 2.855 13.527 1.00 75.94 186 ILE A N 1
ATOM 1464 C CA . ILE A 1 186 ? -12.077 3.369 13.391 1.00 75.94 186 ILE A CA 1
ATOM 1465 C C . ILE A 1 186 ? -11.717 3.531 11.903 1.00 75.94 186 ILE A C 1
ATOM 1467 O O . ILE A 1 186 ? -11.132 4.545 11.525 1.00 75.94 186 ILE A O 1
ATOM 1471 N N . PHE A 1 187 ? -12.106 2.571 11.056 1.00 65.56 187 PHE A N 1
ATOM 1472 C CA . PHE A 1 187 ? -11.662 2.483 9.655 1.00 65.56 187 PHE A CA 1
ATOM 1473 C C . PHE A 1 187 ? -12.659 3.005 8.612 1.00 65.56 187 PHE A C 1
ATOM 1475 O O . PHE A 1 187 ? -12.355 3.002 7.420 1.00 65.56 187 PHE A O 1
ATOM 1482 N N . ASP A 1 188 ? -13.840 3.463 9.024 1.00 71.44 188 ASP A N 1
ATOM 1483 C CA . ASP A 1 188 ? -14.821 4.036 8.104 1.00 71.44 188 ASP A CA 1
ATOM 1484 C C . ASP A 1 188 ? -14.353 5.403 7.566 1.00 71.44 188 ASP A C 1
ATOM 1486 O O . ASP A 1 188 ? -14.575 6.452 8.172 1.00 71.44 188 ASP A O 1
ATOM 1490 N N . ALA A 1 189 ? -13.718 5.390 6.390 1.00 58.31 189 ALA A N 1
ATOM 1491 C CA . ALA A 1 189 ? -13.243 6.584 5.687 1.00 58.31 189 ALA A CA 1
ATOM 1492 C C . ALA A 1 189 ? -14.377 7.527 5.232 1.00 58.31 189 ALA A C 1
ATOM 1494 O O . ALA A 1 189 ? -14.115 8.678 4.874 1.00 58.31 189 ALA A O 1
ATOM 1495 N N . SER A 1 190 ? -15.634 7.064 5.239 1.00 61.91 190 SER A N 1
ATOM 1496 C CA . SER A 1 190 ? -16.799 7.905 4.947 1.00 61.91 190 SER A CA 1
ATOM 1497 C C . SER A 1 190 ? -17.266 8.708 6.166 1.00 61.91 190 SER A C 1
ATOM 1499 O O . SER A 1 190 ? -17.941 9.732 6.012 1.00 61.91 190 SER A O 1
ATOM 1501 N N . ASN A 1 191 ? -16.843 8.309 7.371 1.00 65.19 191 ASN A N 1
ATOM 1502 C CA . ASN A 1 191 ? -17.128 9.006 8.617 1.00 65.19 191 ASN A CA 1
ATOM 1503 C C . ASN A 1 191 ? -16.229 10.240 8.755 1.00 65.19 191 ASN A C 1
ATOM 1505 O O . ASN A 1 191 ? -15.226 10.262 9.469 1.00 65.19 191 ASN A O 1
ATOM 1509 N N . LYS A 1 192 ? -16.592 11.312 8.045 1.00 62.09 192 LYS A N 1
ATOM 1510 C CA . LYS A 1 192 ? -16.004 12.630 8.286 1.00 62.09 192 LYS A CA 1
ATOM 1511 C C . LYS A 1 192 ? -16.441 13.100 9.667 1.00 62.09 192 LYS A C 1
ATOM 1513 O O . LYS A 1 192 ? -17.609 13.437 9.874 1.00 62.09 192 LYS A O 1
ATOM 1518 N N . SER A 1 193 ? -15.496 13.109 10.601 1.00 67.00 193 SER A N 1
ATOM 1519 C CA . SER A 1 193 ? -15.718 13.636 11.940 1.00 67.00 193 SER A CA 1
ATOM 1520 C C . SER A 1 193 ? -16.292 15.052 11.868 1.00 67.00 193 SER A C 1
ATOM 1522 O O . SER A 1 193 ? -15.776 15.915 11.157 1.00 67.00 193 SER A O 1
ATOM 1524 N N . LYS A 1 194 ? -17.369 15.296 12.620 1.00 74.62 194 LYS A N 1
ATOM 1525 C CA . LYS A 1 194 ? -17.896 16.654 12.840 1.00 74.62 194 LYS A CA 1
ATOM 1526 C C . LYS A 1 194 ? -17.002 17.464 13.779 1.00 74.62 194 LYS A C 1
ATOM 1528 O O . LYS 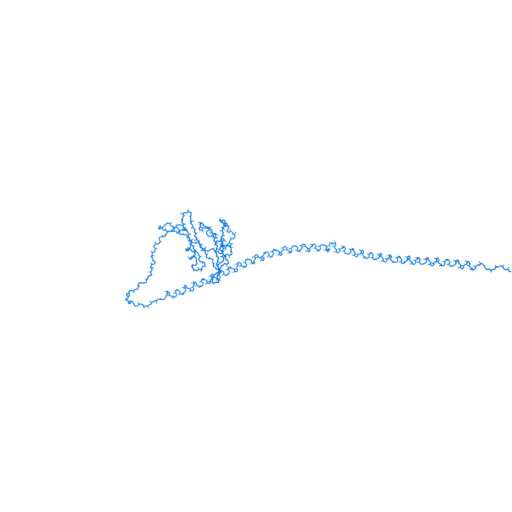A 1 194 ? -17.100 18.687 13.811 1.00 74.62 194 LYS A O 1
ATOM 1533 N N . PHE A 1 195 ? -16.174 16.772 14.553 1.00 69.38 195 PHE A N 1
ATOM 1534 C CA . PHE A 1 195 ? -15.157 17.351 15.414 1.00 69.38 195 PHE A CA 1
ATOM 1535 C C . PHE A 1 195 ? -13.841 17.412 14.625 1.00 69.38 195 PHE A C 1
ATOM 1537 O O . PHE A 1 195 ? -13.564 16.528 13.815 1.00 69.38 195 PHE A O 1
ATOM 1544 N N . GLY A 1 196 ? -13.043 18.461 14.805 1.00 78.62 196 GLY A N 1
ATOM 1545 C CA . GLY A 1 196 ? -11.730 18.543 14.159 1.00 78.62 196 GLY A CA 1
ATOM 1546 C C . GLY A 1 196 ? -10.765 17.450 14.641 1.00 78.62 196 GLY A C 1
ATOM 1547 O O . GLY A 1 196 ? -11.144 16.493 15.321 1.00 78.62 196 GLY A O 1
ATOM 1548 N N . THR A 1 197 ? -9.490 17.611 14.306 1.00 83.38 197 THR A N 1
ATOM 1549 C CA . THR A 1 197 ? -8.428 16.794 14.900 1.00 83.38 197 THR A CA 1
ATOM 1550 C C . THR A 1 197 ? -8.259 17.178 16.366 1.00 83.38 197 THR A C 1
ATOM 1552 O O . THR A 1 197 ? -8.139 18.363 16.681 1.00 83.38 197 THR A O 1
ATOM 1555 N N . PHE A 1 198 ? -8.242 16.190 17.258 1.00 85.19 198 PHE A N 1
ATOM 1556 C CA . PHE A 1 198 ? -7.912 16.422 18.663 1.00 85.19 198 PHE A CA 1
ATOM 1557 C C . PHE A 1 198 ? -6.395 16.494 18.839 1.00 85.19 198 PHE A C 1
ATOM 1559 O O . PHE A 1 198 ? -5.666 15.674 18.282 1.00 85.19 198 PHE A O 1
ATOM 1566 N N . GLU A 1 199 ? -5.917 17.456 19.627 1.00 87.00 199 GLU A N 1
ATOM 1567 C CA . GLU A 1 199 ? -4.524 17.475 20.070 1.00 87.00 199 GLU A CA 1
ATOM 1568 C C . GLU A 1 199 ? -4.297 16.309 21.040 1.00 87.00 199 GLU A C 1
ATOM 1570 O O . GLU A 1 199 ? -5.013 16.164 22.035 1.00 87.00 199 GLU A O 1
ATOM 1575 N N . GLN A 1 200 ? -3.331 15.451 20.712 1.00 88.69 200 GLN A N 1
ATOM 1576 C CA . GLN A 1 200 ? -3.029 14.234 21.459 1.00 88.69 200 GLN A CA 1
ATOM 1577 C C . GLN A 1 200 ? -1.681 14.380 22.155 1.00 88.69 200 GLN A C 1
ATOM 1579 O O . GLN A 1 200 ? -0.696 14.784 21.539 1.00 88.69 200 GLN A O 1
ATOM 1584 N N . THR A 1 201 ? -1.629 14.014 23.432 1.00 85.94 201 THR A N 1
ATOM 1585 C CA . THR A 1 201 ? -0.380 13.907 24.193 1.00 85.94 201 THR A CA 1
ATOM 1586 C C . THR A 1 201 ? -0.170 12.455 24.588 1.00 85.94 201 THR A C 1
ATOM 1588 O O . THR A 1 201 ? -1.037 11.865 25.233 1.00 85.94 201 THR A O 1
ATOM 1591 N N . SER A 1 202 ? 0.975 11.887 24.217 1.00 87.25 202 SER A N 1
ATOM 1592 C CA . SER A 1 202 ? 1.355 10.524 24.593 1.00 87.25 202 SER A CA 1
ATOM 1593 C C . SER A 1 202 ? 2.440 10.536 25.664 1.00 87.25 202 SER A C 1
ATOM 1595 O O . SER A 1 202 ? 3.341 11.375 25.638 1.00 87.25 202 SER A O 1
ATOM 1597 N N . SER A 1 203 ? 2.356 9.604 26.610 1.00 84.44 203 SER A N 1
ATOM 1598 C CA . SER A 1 203 ? 3.410 9.353 27.586 1.00 84.44 203 SER A CA 1
ATOM 1599 C C . SER A 1 203 ? 4.593 8.632 26.940 1.00 84.44 203 SER A C 1
ATOM 1601 O O . SER A 1 203 ? 4.472 8.023 25.878 1.00 84.44 203 SER A O 1
ATOM 1603 N N . ASN A 1 204 ? 5.731 8.632 27.633 1.00 83.75 204 ASN A N 1
ATOM 1604 C CA . ASN A 1 204 ? 6.784 7.665 27.340 1.00 83.75 204 ASN A CA 1
ATOM 1605 C C . ASN A 1 204 ? 6.301 6.246 27.668 1.00 83.75 204 ASN A C 1
ATOM 1607 O O . ASN A 1 204 ? 5.428 6.060 28.523 1.00 83.75 204 ASN A O 1
ATOM 1611 N N . GLU A 1 205 ? 6.900 5.259 27.009 1.00 87.69 205 GLU A N 1
ATOM 1612 C CA . GLU A 1 205 ? 6.665 3.849 27.301 1.00 87.69 205 GLU A CA 1
ATOM 1613 C C . GLU A 1 205 ? 7.242 3.477 28.671 1.00 87.69 205 GLU A C 1
ATOM 1615 O O . GLU A 1 205 ? 8.384 3.804 29.002 1.00 87.69 205 GLU A O 1
ATOM 1620 N N . VAL A 1 206 ? 6.451 2.764 29.467 1.00 86.75 206 VAL A N 1
ATOM 1621 C CA . VAL A 1 206 ? 6.867 2.193 30.750 1.00 86.75 206 VAL A CA 1
ATOM 1622 C C . VAL A 1 206 ? 6.871 0.682 30.603 1.00 86.75 206 VAL A C 1
ATOM 1624 O O . VAL A 1 206 ? 5.872 0.106 30.188 1.00 86.75 206 VAL A O 1
ATOM 1627 N N . SER A 1 207 ? 7.983 0.032 30.941 1.00 88.06 207 SER A N 1
ATOM 1628 C CA . SER A 1 207 ? 8.066 -1.430 30.946 1.00 88.06 207 SER A CA 1
ATOM 1629 C C . SER A 1 207 ? 8.061 -1.958 32.376 1.00 88.06 207 SER A C 1
ATOM 1631 O O . SER A 1 207 ? 8.873 -1.526 33.191 1.00 88.06 207 SER A O 1
ATOM 1633 N N . ASP A 1 208 ? 7.166 -2.897 32.671 1.00 79.69 208 ASP A N 1
ATOM 1634 C CA . ASP A 1 208 ? 7.086 -3.583 33.962 1.00 79.69 208 ASP A CA 1
ATOM 1635 C C . ASP A 1 208 ? 6.686 -5.049 33.764 1.00 79.69 208 ASP A C 1
ATOM 1637 O O . ASP A 1 208 ? 5.777 -5.355 32.994 1.00 79.69 208 ASP A O 1
ATOM 1641 N N . ASN A 1 209 ? 7.378 -5.963 34.450 1.00 82.50 209 ASN A N 1
ATOM 1642 C CA . ASN A 1 209 ? 7.119 -7.410 34.419 1.00 82.50 209 ASN A CA 1
ATOM 1643 C C . ASN A 1 209 ? 6.967 -8.024 33.008 1.00 82.50 209 ASN A C 1
ATOM 1645 O O . ASN A 1 209 ? 6.188 -8.950 32.806 1.00 82.50 209 ASN A O 1
ATOM 1649 N N . GLY A 1 210 ? 7.723 -7.523 32.024 1.00 82.62 210 GLY A N 1
ATOM 1650 C CA . GLY A 1 210 ? 7.670 -8.003 30.634 1.00 82.62 210 GLY A CA 1
ATOM 1651 C C . GLY A 1 210 ? 6.519 -7.430 29.798 1.00 82.62 210 GLY A C 1
ATOM 1652 O O . GLY A 1 210 ? 6.368 -7.808 28.639 1.00 82.62 210 GLY A O 1
ATOM 1653 N N . HIS A 1 211 ? 5.739 -6.507 30.357 1.00 79.00 211 HIS A N 1
ATOM 1654 C CA . HIS A 1 211 ? 4.705 -5.749 29.663 1.00 79.00 211 HIS A CA 1
ATOM 1655 C C . HIS A 1 211 ? 5.174 -4.318 29.401 1.00 79.00 211 HIS A C 1
ATOM 1657 O O . HIS A 1 211 ? 5.924 -3.753 30.198 1.00 79.00 211 HIS A O 1
ATOM 1663 N N . THR A 1 212 ? 4.699 -3.724 28.307 1.00 82.94 212 THR A N 1
ATOM 1664 C CA . THR A 1 212 ? 4.957 -2.324 27.955 1.00 82.94 212 THR A CA 1
ATOM 1665 C C . THR A 1 212 ? 3.642 -1.560 27.936 1.00 82.94 212 THR A C 1
ATOM 1667 O O . THR A 1 212 ? 2.668 -2.000 27.328 1.00 82.94 212 THR A O 1
ATOM 1670 N N . TYR A 1 213 ? 3.628 -0.414 28.605 1.00 83.19 213 TYR A N 1
ATOM 1671 C CA . TYR A 1 213 ? 2.465 0.441 28.789 1.00 83.19 213 TYR A CA 1
ATOM 1672 C C . TYR A 1 213 ? 2.737 1.815 28.183 1.00 83.19 213 TYR A C 1
ATOM 1674 O O . TYR A 1 213 ? 3.810 2.388 28.376 1.00 83.19 213 TYR A O 1
ATOM 1682 N N . CYS A 1 214 ? 1.744 2.364 27.493 1.00 85.12 214 CYS A N 1
ATOM 1683 C CA . CYS A 1 214 ? 1.755 3.721 26.962 1.00 85.12 214 CYS A CA 1
ATOM 1684 C C . CYS A 1 214 ? 0.364 4.332 27.150 1.00 85.12 214 CYS A C 1
ATOM 1686 O O . CYS A 1 214 ? -0.640 3.625 27.065 1.00 85.12 214 CYS A O 1
ATOM 1688 N N . VAL A 1 215 ? 0.303 5.633 27.430 1.00 86.88 215 VAL A N 1
ATOM 1689 C CA . VAL A 1 215 ? -0.950 6.368 27.621 1.00 86.88 215 VAL A CA 1
ATOM 1690 C C . VAL A 1 215 ? -1.020 7.489 26.600 1.00 86.88 215 VAL A C 1
ATOM 1692 O O . VAL A 1 215 ? -0.117 8.317 26.535 1.00 86.88 215 VAL A O 1
ATOM 1695 N N . THR A 1 216 ? -2.119 7.562 25.855 1.00 88.62 216 THR A N 1
ATOM 1696 C CA . THR A 1 216 ? -2.429 8.696 24.979 1.00 88.62 216 THR A CA 1
ATOM 1697 C C . THR A 1 216 ? -3.683 9.395 25.483 1.00 88.62 216 THR A C 1
ATOM 1699 O O . THR A 1 216 ? -4.706 8.756 25.719 1.00 88.62 216 THR A O 1
ATOM 1702 N N . ALA A 1 217 ? -3.605 10.712 25.650 1.00 89.56 217 ALA A N 1
ATOM 1703 C CA . ALA A 1 217 ? -4.677 11.539 26.186 1.00 89.56 217 ALA A CA 1
ATOM 1704 C C . ALA A 1 217 ? -5.071 12.658 25.213 1.00 89.56 217 ALA A C 1
ATOM 1706 O O . ALA A 1 217 ? -4.242 13.166 24.456 1.00 89.56 217 ALA A O 1
ATOM 1707 N N . ALA A 1 218 ? -6.340 13.062 25.281 1.00 91.12 218 ALA A N 1
ATOM 1708 C CA . ALA A 1 218 ? -6.904 14.195 24.555 1.00 91.12 218 ALA A CA 1
ATOM 1709 C C . ALA A 1 218 ? -7.922 14.932 25.439 1.00 91.12 218 ALA A C 1
ATOM 1711 O O . ALA A 1 218 ? -8.614 14.318 26.256 1.00 91.12 218 ALA A O 1
ATOM 1712 N N . VAL A 1 219 ? -8.028 16.252 25.271 1.00 90.25 219 VAL A N 1
ATOM 1713 C CA . VAL A 1 219 ? -8.969 17.087 26.034 1.00 90.25 219 VAL A CA 1
ATOM 1714 C C . VAL A 1 219 ? -10.361 17.013 25.409 1.00 90.25 219 VAL A C 1
ATOM 1716 O O . VAL A 1 219 ? -10.516 17.184 24.201 1.00 90.25 219 VAL A O 1
ATOM 1719 N N . THR A 1 220 ? -11.381 16.769 26.235 1.00 89.81 220 THR A N 1
ATOM 1720 C CA . THR A 1 220 ? -12.783 16.646 25.803 1.00 89.81 220 THR A CA 1
ATOM 1721 C C . THR A 1 220 ? -13.737 17.248 26.838 1.00 89.81 220 THR A C 1
ATOM 1723 O O . THR A 1 220 ? -13.405 17.351 28.018 1.00 89.81 220 THR A O 1
ATOM 1726 N N . THR A 1 221 ? -14.926 17.658 26.394 1.00 87.56 221 THR A N 1
ATOM 1727 C CA . THR A 1 221 ? -15.969 18.306 27.215 1.00 87.56 221 THR A CA 1
ATOM 1728 C C . THR A 1 221 ? -17.349 17.661 27.072 1.00 87.56 221 THR A C 1
ATOM 1730 O O . THR A 1 221 ? -18.289 18.029 27.777 1.00 87.56 221 THR A O 1
ATOM 1733 N N . THR A 1 222 ? -17.505 16.699 26.157 1.00 87.94 222 THR A N 1
ATOM 1734 C CA . THR A 1 222 ? -18.772 15.993 25.932 1.00 87.94 222 THR A CA 1
ATOM 1735 C C . THR A 1 222 ? -18.554 14.517 25.612 1.00 87.94 222 THR A C 1
ATOM 1737 O O . THR A 1 222 ? -17.530 14.127 25.059 1.00 87.94 222 THR A O 1
ATOM 1740 N N . TYR A 1 223 ? -19.572 13.684 25.845 1.00 87.00 223 TYR A N 1
ATOM 1741 C CA . TYR A 1 223 ? -19.550 12.268 25.451 1.00 87.00 223 TYR A CA 1
ATOM 1742 C C . TYR A 1 223 ? -19.300 12.039 23.952 1.00 87.00 223 TYR A C 1
ATOM 1744 O O . TYR A 1 223 ? -18.738 11.014 23.569 1.00 87.00 223 TYR A O 1
ATOM 1752 N N . ALA A 1 224 ? -19.745 12.961 23.093 1.00 87.56 224 ALA A N 1
ATOM 1753 C CA . ALA A 1 224 ? -19.515 12.865 21.655 1.00 87.56 224 ALA A CA 1
ATOM 1754 C C . ALA A 1 224 ? -18.042 13.127 21.308 1.00 87.56 224 ALA A C 1
ATOM 1756 O O . ALA A 1 224 ? -17.473 12.388 20.509 1.00 87.56 224 ALA A O 1
ATOM 1757 N N . GLU A 1 225 ? -17.421 14.109 21.966 1.00 89.88 225 GLU A N 1
ATOM 1758 C CA . GLU A 1 225 ? -15.984 14.374 21.848 1.00 89.88 225 GLU A CA 1
ATOM 1759 C C . GLU A 1 225 ? -15.153 13.213 22.394 1.00 89.88 225 GLU A C 1
ATOM 1761 O O . GLU A 1 225 ? -14.208 12.808 21.734 1.00 89.88 225 GLU A O 1
ATOM 1766 N N . VAL A 1 226 ? -15.534 12.609 23.528 1.00 89.81 226 VAL A N 1
ATOM 1767 C CA . VAL A 1 226 ? -14.852 11.413 24.065 1.00 89.81 226 VAL A CA 1
ATOM 1768 C C . VAL A 1 226 ? -14.867 10.266 23.053 1.00 89.81 226 VAL A C 1
ATOM 1770 O O . VAL A 1 226 ? -13.828 9.667 22.788 1.00 89.81 226 VAL A O 1
ATOM 1773 N N . ARG A 1 227 ? -16.031 9.965 22.458 1.00 89.00 227 ARG A N 1
ATOM 1774 C CA . ARG A 1 227 ? -16.158 8.905 21.440 1.00 89.00 227 ARG A CA 1
ATOM 1775 C C . ARG A 1 227 ? -15.270 9.171 20.232 1.00 89.00 227 ARG A C 1
ATOM 1777 O O . ARG A 1 227 ? -14.628 8.252 19.736 1.00 89.00 227 ARG A O 1
ATOM 1784 N N . GLU A 1 228 ? -15.246 10.413 19.767 1.00 89.06 228 GLU A N 1
ATOM 1785 C CA . GLU A 1 228 ? -14.491 10.791 18.580 1.00 89.06 228 GLU A CA 1
ATOM 1786 C C . GLU A 1 228 ? -12.981 10.859 18.838 1.00 89.06 228 GLU A C 1
ATOM 1788 O O . GLU A 1 228 ? -12.203 10.355 18.033 1.00 89.06 228 GLU A O 1
ATOM 1793 N N . ALA A 1 229 ? -12.557 11.398 19.980 1.00 89.25 229 ALA A N 1
ATOM 1794 C CA . ALA A 1 229 ? -11.158 11.407 20.390 1.00 89.25 229 ALA A CA 1
ATOM 1795 C C . ALA A 1 229 ? -10.624 9.978 20.554 1.00 89.25 229 ALA A C 1
ATOM 1797 O O . ALA A 1 229 ? -9.577 9.650 19.998 1.00 89.25 229 ALA A O 1
ATOM 1798 N N . ALA A 1 230 ? -11.376 9.096 21.225 1.00 88.94 230 ALA A N 1
ATOM 1799 C CA . ALA A 1 230 ? -11.020 7.683 21.341 1.00 88.94 230 ALA A CA 1
ATOM 1800 C C . ALA A 1 230 ? -10.906 7.016 19.961 1.00 88.94 230 ALA A C 1
ATOM 1802 O O . ALA A 1 230 ? -9.962 6.272 19.706 1.00 88.94 230 ALA A O 1
ATOM 1803 N N . ARG A 1 231 ? -11.832 7.315 19.040 1.00 86.81 231 ARG A N 1
ATOM 1804 C CA . ARG A 1 231 ? -11.793 6.818 17.658 1.00 86.81 231 ARG A CA 1
ATOM 1805 C C . ARG A 1 231 ? -10.529 7.277 16.926 1.00 86.81 231 ARG A C 1
ATOM 1807 O O . ARG A 1 231 ? -9.881 6.441 16.309 1.00 86.81 231 ARG A O 1
ATOM 1814 N N . GLN A 1 232 ? -10.165 8.560 17.012 1.00 86.75 232 GLN A N 1
ATOM 1815 C CA . GLN A 1 232 ? -8.967 9.118 16.366 1.00 86.7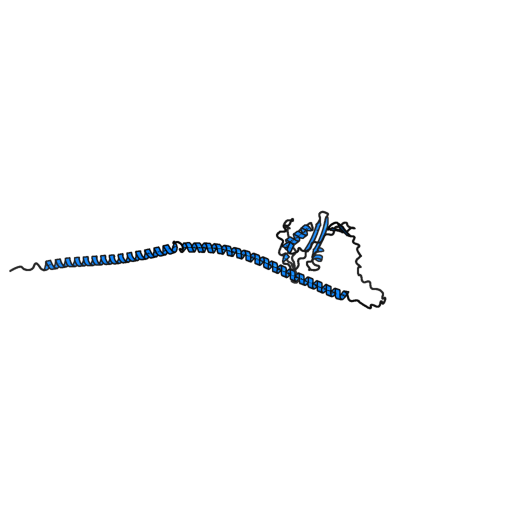5 232 GLN A CA 1
ATOM 1816 C C . GLN A 1 232 ? -7.662 8.577 16.966 1.00 86.75 232 GLN A C 1
ATOM 1818 O O . GLN A 1 232 ? -6.751 8.238 16.217 1.00 86.75 232 GLN A O 1
ATOM 1823 N N . ILE A 1 233 ? -7.568 8.440 18.293 1.00 87.00 233 ILE A N 1
ATOM 1824 C CA . ILE A 1 233 ? -6.400 7.836 18.963 1.00 87.00 233 ILE A CA 1
ATOM 1825 C C . ILE A 1 233 ? -6.210 6.388 18.490 1.00 87.00 233 ILE A C 1
ATOM 1827 O O . ILE A 1 233 ? -5.104 5.973 18.143 1.00 87.00 233 ILE A O 1
ATOM 1831 N N . MET A 1 234 ? -7.310 5.641 18.377 1.00 85.00 234 MET A N 1
ATOM 1832 C CA . MET A 1 234 ? -7.315 4.263 17.883 1.00 85.00 234 MET A CA 1
ATOM 1833 C C . MET A 1 234 ? -7.091 4.142 16.366 1.00 85.00 234 MET A C 1
ATOM 1835 O O . MET A 1 234 ? -6.981 3.032 15.865 1.00 85.00 234 MET A O 1
ATOM 1839 N N . GLN A 1 235 ? -7.002 5.236 15.603 1.00 81.12 235 GLN A N 1
ATOM 1840 C CA . GLN A 1 235 ? -6.482 5.183 14.226 1.00 81.12 235 GLN A CA 1
ATOM 1841 C C . GLN A 1 235 ? -4.945 5.169 14.191 1.00 81.12 235 GLN A C 1
ATOM 1843 O O . GLN A 1 235 ? -4.355 4.891 13.148 1.00 81.12 235 GLN A O 1
ATOM 1848 N N . GLY A 1 236 ? -4.299 5.487 15.316 1.00 75.06 236 GLY A N 1
ATOM 1849 C CA . GLY A 1 236 ? -2.853 5.507 15.474 1.00 75.06 236 GLY A CA 1
ATOM 1850 C C . GLY A 1 236 ? -2.259 4.170 15.943 1.00 75.06 236 GLY A C 1
ATOM 1851 O O . GLY A 1 236 ? -2.931 3.132 15.931 1.00 75.06 236 GLY A O 1
ATOM 1852 N N . PRO A 1 237 ? -0.990 4.182 16.394 1.00 71.19 237 PRO A N 1
ATOM 1853 C CA . PRO A 1 237 ? -0.247 2.974 16.765 1.00 71.19 237 PRO A CA 1
ATOM 1854 C C . PRO A 1 237 ? -0.841 2.233 17.971 1.00 71.19 237 PRO A C 1
ATOM 1856 O O . PRO A 1 237 ? -0.623 1.034 18.106 1.00 71.19 237 PRO A O 1
ATOM 1859 N N . VAL A 1 238 ? -1.637 2.919 18.801 1.00 74.06 238 VAL A N 1
ATOM 1860 C CA . VAL A 1 238 ? -2.334 2.337 19.962 1.00 74.06 238 VAL A CA 1
ATOM 1861 C C . VAL A 1 238 ? -3.234 1.168 19.548 1.00 74.06 238 VAL A C 1
ATOM 1863 O O . VAL A 1 238 ? -3.327 0.180 20.260 1.00 74.06 238 VAL A O 1
ATOM 1866 N N . SER A 1 239 ? -3.810 1.194 18.341 1.00 74.81 239 SER A N 1
ATOM 1867 C CA . SER A 1 239 ? -4.629 0.079 17.837 1.00 74.81 239 SER A CA 1
ATOM 1868 C C . SER A 1 239 ? -3.910 -1.268 17.737 1.00 74.81 239 SER A C 1
ATOM 1870 O O . SER A 1 239 ? -4.577 -2.300 17.689 1.00 74.81 239 SER A O 1
ATOM 1872 N N . ALA A 1 240 ? -2.576 -1.272 17.690 1.00 73.50 240 ALA A N 1
ATOM 1873 C CA . ALA A 1 240 ? -1.773 -2.487 17.629 1.00 73.50 240 ALA A CA 1
ATOM 1874 C C . ALA A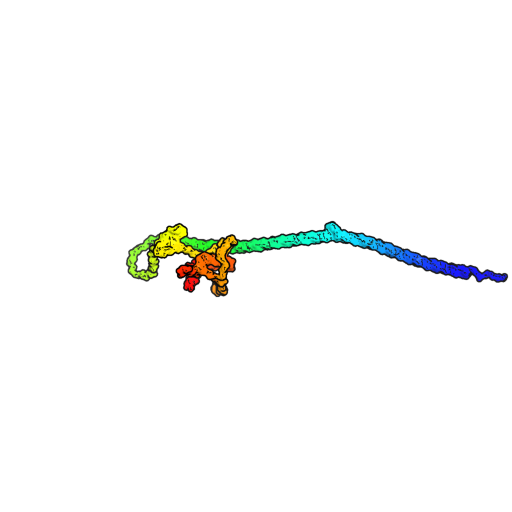 1 240 ? -1.487 -3.099 19.014 1.00 73.50 240 ALA A C 1
ATOM 1876 O O . ALA A 1 240 ? -0.915 -4.187 19.088 1.00 73.50 240 ALA A O 1
ATOM 1877 N N . CYS A 1 241 ? -1.855 -2.421 20.107 1.00 74.44 241 CYS A N 1
ATOM 1878 C CA . CYS A 1 241 ? -1.660 -2.913 21.467 1.00 74.44 241 CYS A CA 1
ATOM 1879 C C . CYS A 1 241 ? -2.611 -4.079 21.790 1.00 74.44 241 CYS A C 1
ATOM 1881 O O . CYS A 1 241 ? -3.752 -4.118 21.330 1.00 74.44 241 CYS A O 1
ATOM 1883 N N . THR A 1 242 ? -2.142 -5.015 22.625 1.00 76.56 242 THR A N 1
ATOM 1884 C CA . THR A 1 242 ? -2.896 -6.217 23.031 1.00 76.56 242 THR A CA 1
ATOM 1885 C C . THR A 1 242 ? -4.188 -5.887 23.780 1.00 76.56 242 THR A C 1
ATOM 1887 O O . THR A 1 242 ? -5.186 -6.581 23.598 1.00 76.56 242 THR A O 1
ATOM 1890 N N . TYR A 1 243 ? -4.166 -4.832 24.598 1.00 80.06 243 TYR A N 1
ATOM 1891 C CA . TYR A 1 243 ? -5.310 -4.322 25.351 1.00 80.06 243 TYR A CA 1
ATOM 1892 C C . TYR A 1 243 ? -5.351 -2.801 25.237 1.00 80.06 243 TYR A C 1
ATOM 1894 O O . TYR A 1 243 ? -4.310 -2.148 25.334 1.00 80.06 243 TYR A O 1
ATOM 1902 N N . ASN A 1 244 ? -6.546 -2.245 25.053 1.00 83.19 244 ASN A N 1
ATOM 1903 C CA . ASN A 1 244 ? -6.767 -0.813 24.885 1.00 83.19 244 ASN A CA 1
ATOM 1904 C C . ASN A 1 244 ? -7.785 -0.298 25.903 1.00 83.19 244 ASN A C 1
ATOM 1906 O O . ASN A 1 244 ? -8.956 -0.098 25.591 1.00 83.19 244 ASN A O 1
ATOM 1910 N N . THR A 1 245 ? -7.339 -0.062 27.136 1.00 85.44 245 THR A N 1
ATOM 1911 C CA . THR A 1 245 ? -8.200 0.487 28.187 1.00 85.44 245 THR A CA 1
ATOM 1912 C C . THR A 1 245 ? -8.557 1.950 27.903 1.00 85.44 245 THR A C 1
ATOM 1914 O O . THR A 1 245 ? -7.680 2.805 27.772 1.00 85.44 245 THR A O 1
ATOM 1917 N N . LEU A 1 246 ? -9.854 2.262 27.864 1.00 87.31 246 LEU A N 1
ATOM 1918 C CA . LEU A 1 246 ? -10.362 3.629 27.749 1.00 87.31 246 LEU A CA 1
ATOM 1919 C C . LEU A 1 246 ? -10.753 4.155 29.129 1.00 87.31 246 LEU A C 1
ATOM 1921 O O . LEU A 1 246 ? -11.533 3.526 29.838 1.00 87.31 246 LEU A O 1
ATOM 1925 N N . VAL A 1 247 ? -10.292 5.354 29.476 1.00 89.06 247 VAL A N 1
ATOM 1926 C CA . VAL A 1 247 ? -10.727 6.089 30.672 1.00 89.06 247 VAL A CA 1
ATOM 1927 C C . VAL A 1 247 ? -11.064 7.514 30.264 1.00 89.06 247 VAL A C 1
ATOM 1929 O O . VAL A 1 247 ? -10.326 8.135 29.502 1.00 89.06 247 VAL A O 1
ATOM 1932 N N . TYR A 1 248 ? -12.177 8.045 30.763 1.00 89.50 248 TYR A N 1
ATOM 1933 C CA . TYR A 1 248 ? -12.557 9.431 30.518 1.00 89.50 248 TYR A CA 1
ATOM 1934 C C . TYR A 1 248 ? -13.143 10.080 31.770 1.00 89.50 248 TYR A C 1
ATOM 1936 O O . TYR A 1 248 ? -13.852 9.453 32.561 1.00 89.50 248 TYR A O 1
ATOM 1944 N N . ARG A 1 249 ? -12.865 11.375 31.913 1.00 88.25 249 ARG A N 1
ATOM 1945 C CA . ARG A 1 249 ? -13.503 12.279 32.866 1.00 88.25 249 ARG A CA 1
ATOM 1946 C C . ARG A 1 249 ? -13.562 13.663 32.230 1.00 88.25 249 ARG A C 1
ATOM 1948 O O . ARG A 1 249 ? -12.544 14.150 31.750 1.00 88.25 249 ARG A O 1
ATOM 1955 N N . PHE A 1 250 ? -14.730 14.289 32.227 1.00 87.81 250 PHE A N 1
ATOM 1956 C CA . PHE A 1 250 ? -14.899 15.664 31.762 1.00 87.81 250 PHE A CA 1
ATOM 1957 C C . PHE A 1 250 ? -15.985 16.374 32.569 1.00 87.81 250 PHE A C 1
ATOM 1959 O O . PHE A 1 250 ? -16.869 15.732 33.136 1.00 87.81 250 PHE A O 1
ATOM 1966 N N . THR A 1 251 ? -15.930 17.702 32.602 1.00 86.88 251 THR A N 1
ATOM 1967 C CA . THR A 1 251 ? -16.979 18.537 33.195 1.00 86.88 251 THR A CA 1
ATOM 1968 C C . THR A 1 251 ? -17.815 19.138 32.075 1.00 86.88 251 THR A C 1
ATOM 1970 O O . THR A 1 251 ? -17.263 19.713 31.135 1.00 86.88 251 THR A O 1
ATOM 1973 N N . ASP A 1 252 ? -19.136 18.979 32.145 1.00 84.38 252 ASP A N 1
ATOM 1974 C CA . ASP A 1 252 ? -20.038 19.584 31.167 1.00 84.38 252 ASP A CA 1
ATOM 1975 C C . ASP A 1 252 ? -20.225 21.095 31.401 1.00 84.38 252 ASP A C 1
ATOM 1977 O O . ASP A 1 252 ? -19.722 21.682 32.362 1.00 84.38 252 ASP A O 1
ATOM 1981 N N . LYS A 1 253 ? -20.964 21.748 30.499 1.00 85.12 253 LYS A N 1
ATOM 1982 C CA . LYS A 1 253 ? -21.241 23.194 30.570 1.00 85.12 253 LYS A CA 1
ATOM 1983 C C . LYS A 1 253 ? -22.056 23.598 31.801 1.00 85.12 253 LYS A C 1
ATOM 1985 O O . LYS A 1 253 ? -22.013 24.763 32.184 1.00 85.12 253 LYS A O 1
ATOM 1990 N N . ASP A 1 254 ? -22.774 22.650 32.396 1.00 83.19 254 ASP A N 1
ATOM 1991 C CA . ASP A 1 254 ? -23.608 22.848 33.578 1.00 83.19 254 ASP A CA 1
ATOM 1992 C C . ASP A 1 254 ? -22.825 22.570 34.879 1.00 83.19 254 ASP A C 1
ATOM 1994 O O . ASP A 1 254 ? -23.380 22.671 35.972 1.00 83.19 254 ASP A O 1
ATOM 1998 N N . GLY A 1 255 ? -21.531 22.238 34.776 1.00 82.50 255 GLY A N 1
ATOM 1999 C CA . GLY A 1 255 ? -20.645 21.979 35.908 1.00 82.50 255 GLY A CA 1
ATOM 2000 C C . GLY A 1 255 ? -20.706 20.550 36.454 1.00 82.50 255 GLY A C 1
ATOM 2001 O O . GLY A 1 255 ? -20.112 20.285 37.500 1.00 82.50 255 GLY A O 1
ATOM 2002 N N . HIS A 1 256 ? -21.389 19.617 35.783 1.00 80.50 256 HIS A N 1
ATOM 2003 C CA . HIS A 1 256 ? -21.448 18.221 36.216 1.00 80.50 256 HIS A CA 1
ATOM 2004 C C . HIS A 1 256 ? -20.244 17.438 35.700 1.00 80.50 256 HIS A C 1
ATOM 2006 O O . HIS A 1 256 ? -19.911 17.479 34.514 1.00 80.50 256 HIS A O 1
ATOM 2012 N N . THR A 1 257 ? -19.614 16.681 36.595 1.00 83.62 257 THR A N 1
ATOM 2013 C CA . THR A 1 257 ? -18.541 15.750 36.243 1.00 83.62 257 THR A CA 1
ATOM 2014 C C . THR A 1 257 ? -19.132 14.456 35.698 1.00 83.62 257 THR A C 1
ATOM 2016 O O . THR A 1 257 ? -19.938 13.803 36.361 1.00 83.62 257 THR A O 1
ATOM 2019 N N . HIS A 1 258 ? -18.687 14.072 34.506 1.00 82.25 258 HIS A N 1
ATOM 2020 C CA . HIS A 1 258 ? -19.023 12.818 33.846 1.00 82.25 258 HIS A CA 1
ATOM 2021 C C . HIS A 1 258 ? -17.778 11.976 33.709 1.00 82.25 258 HIS A C 1
ATOM 2023 O O . HIS A 1 258 ? -16.750 12.453 33.228 1.00 82.25 258 HIS A O 1
ATOM 2029 N N . ASP A 1 259 ? -17.881 10.709 34.077 1.00 84.56 259 ASP A N 1
ATOM 2030 C CA . ASP A 1 259 ? -16.752 9.808 34.017 1.00 84.56 259 ASP A CA 1
ATOM 2031 C C . ASP A 1 259 ? -17.136 8.355 33.727 1.00 84.56 259 ASP A C 1
ATOM 2033 O O . ASP A 1 259 ? -18.303 7.939 33.721 1.00 84.56 259 ASP A O 1
ATOM 2037 N N . GLY A 1 260 ? -16.122 7.581 33.364 1.00 83.75 260 GLY A N 1
ATOM 2038 C CA . GLY A 1 260 ? -16.270 6.177 33.048 1.00 83.75 260 GLY A CA 1
ATOM 2039 C C . GLY A 1 260 ? -14.990 5.576 32.502 1.00 83.75 260 GLY A C 1
ATOM 2040 O O . GLY A 1 260 ? -14.001 6.262 32.247 1.00 83.75 260 GLY A O 1
ATOM 2041 N N . TYR A 1 261 ? -15.031 4.261 32.350 1.00 83.12 261 TYR A N 1
ATOM 2042 C CA . TYR A 1 261 ? -13.939 3.487 31.798 1.00 83.12 261 TYR A CA 1
ATOM 2043 C C . TYR A 1 261 ? -14.480 2.239 31.102 1.00 83.12 261 TYR A C 1
ATOM 2045 O O . TYR A 1 261 ? -15.599 1.794 31.387 1.00 83.12 261 TYR A O 1
ATOM 2053 N N . ASP A 1 262 ? -13.664 1.695 30.211 1.00 82.88 262 ASP A N 1
ATOM 2054 C CA . ASP A 1 262 ? -13.816 0.399 29.567 1.00 82.88 262 ASP A CA 1
ATOM 2055 C C . ASP A 1 262 ? -12.455 -0.303 29.622 1.00 82.88 262 ASP A C 1
ATOM 2057 O O . ASP A 1 262 ? -11.476 0.187 29.064 1.00 82.88 262 ASP A O 1
ATOM 2061 N N . ASP A 1 263 ? -12.394 -1.414 30.356 1.00 74.69 263 ASP A N 1
ATOM 2062 C CA . ASP A 1 263 ? -11.153 -2.128 30.673 1.00 74.69 263 ASP A CA 1
ATOM 2063 C C . ASP A 1 263 ? -10.559 -2.875 29.472 1.00 74.69 263 ASP A C 1
ATOM 2065 O O . ASP A 1 263 ? -9.420 -3.321 29.550 1.00 74.69 263 ASP A O 1
ATOM 2069 N N . ASP A 1 264 ? -11.320 -3.060 28.387 1.00 72.88 264 ASP A N 1
ATOM 2070 C CA . ASP A 1 264 ? -10.932 -3.917 27.255 1.00 72.88 264 ASP A CA 1
ATOM 2071 C C . ASP A 1 264 ? -10.376 -5.279 27.715 1.00 72.88 264 ASP A C 1
ATOM 2073 O O . ASP A 1 264 ? -9.355 -5.778 27.249 1.00 72.88 264 ASP A O 1
ATOM 2077 N N . ARG A 1 265 ? -11.083 -5.884 28.682 1.00 63.78 265 ARG A N 1
ATOM 2078 C CA . ARG A 1 265 ? -10.792 -7.190 29.307 1.00 63.78 265 ARG A CA 1
ATOM 2079 C C . ARG A 1 265 ? -9.558 -7.239 30.213 1.00 63.78 265 ARG A C 1
ATOM 2081 O O . ARG A 1 265 ? -9.344 -8.288 30.823 1.00 63.78 265 ARG A O 1
ATOM 2088 N N . ASP A 1 266 ? -8.835 -6.136 30.399 1.00 69.38 266 ASP A N 1
ATOM 2089 C CA . ASP A 1 266 ? -7.832 -6.014 31.459 1.00 69.38 266 ASP A CA 1
ATOM 2090 C C . ASP A 1 266 ? -8.492 -5.583 32.780 1.00 69.38 266 ASP A C 1
ATOM 2092 O O . ASP A 1 266 ? -8.529 -4.411 33.175 1.00 69.38 266 ASP A O 1
ATOM 2096 N N . TYR A 1 267 ? -9.139 -6.563 33.421 1.00 69.94 267 TYR A N 1
ATOM 2097 C CA . TYR A 1 267 ? -10.031 -6.337 34.554 1.00 69.94 267 TYR A CA 1
ATOM 2098 C C . TYR A 1 267 ? -9.347 -5.564 35.688 1.00 69.94 267 TYR A C 1
ATOM 2100 O O . TYR A 1 267 ? -8.477 -6.075 36.397 1.00 69.94 267 TYR A O 1
ATOM 2108 N N . GLY A 1 268 ? -9.845 -4.352 35.937 1.00 66.69 268 GLY A N 1
ATOM 2109 C CA . GLY A 1 268 ? -9.434 -3.517 37.058 1.00 66.69 268 GLY A CA 1
ATOM 2110 C C . GLY A 1 268 ? -8.400 -2.442 36.729 1.00 66.69 268 GLY A C 1
ATOM 2111 O O . GLY A 1 268 ? -8.147 -1.622 37.614 1.00 66.69 268 GLY A O 1
ATOM 2112 N N . ILE A 1 269 ? -7.841 -2.372 35.513 1.00 73.12 269 ILE A N 1
ATOM 2113 C CA . ILE A 1 269 ? -6.939 -1.267 35.135 1.00 73.12 269 ILE A CA 1
ATOM 2114 C C . ILE A 1 269 ? -7.694 0.053 35.037 1.00 73.12 269 ILE A C 1
ATOM 2116 O O . ILE A 1 269 ? -7.304 1.026 35.686 1.00 73.12 269 ILE A O 1
ATOM 2120 N N . GLY A 1 270 ? -8.799 0.093 34.298 1.00 68.06 270 GLY A N 1
ATOM 2121 C CA . GLY A 1 270 ? -9.608 1.294 34.137 1.00 68.06 270 GLY A CA 1
ATOM 2122 C C . GLY A 1 270 ? -10.139 1.772 35.478 1.00 68.06 270 GLY A C 1
ATOM 2123 O O . GLY A 1 270 ? -10.033 2.955 35.784 1.00 68.06 270 GLY A O 1
ATOM 2124 N N . SER A 1 271 ? -10.566 0.861 36.360 1.00 67.62 271 SER A N 1
ATOM 2125 C CA . SER A 1 271 ? -10.937 1.232 37.732 1.00 67.62 271 SER A CA 1
ATOM 2126 C C . SER A 1 271 ? -9.777 1.816 38.549 1.00 67.62 271 SER A C 1
ATOM 2128 O O . SER A 1 271 ? -10.036 2.663 39.399 1.00 67.62 271 SER A O 1
ATOM 2130 N N . ARG A 1 272 ? -8.527 1.372 38.354 1.00 70.88 272 ARG A N 1
ATOM 2131 C CA . ARG A 1 272 ? -7.352 1.911 39.070 1.00 70.88 272 ARG A CA 1
ATOM 2132 C C . ARG A 1 272 ? -6.939 3.278 38.533 1.00 70.88 272 ARG A C 1
ATOM 2134 O O . ARG A 1 272 ? -6.626 4.160 39.324 1.00 70.88 272 ARG A O 1
ATOM 2141 N N . MET A 1 273 ? -6.984 3.462 37.216 1.00 68.62 273 MET A N 1
ATOM 2142 C CA . MET A 1 273 ? -6.703 4.746 36.568 1.00 68.62 273 MET A CA 1
ATOM 2143 C C . MET A 1 273 ? -7.799 5.782 36.837 1.00 68.62 273 MET A C 1
ATOM 2145 O O . MET A 1 273 ? -7.515 6.967 36.955 1.00 68.62 273 MET A O 1
ATOM 2149 N N . HIS A 1 274 ? -9.047 5.338 36.991 1.00 58.94 274 HIS A N 1
ATOM 2150 C CA . HIS A 1 274 ? -10.198 6.193 37.264 1.00 58.94 274 HIS A CA 1
ATOM 2151 C C . HIS A 1 274 ? -10.180 6.855 38.661 1.00 58.94 274 HIS A C 1
ATOM 2153 O O . HIS A 1 274 ? -10.868 7.852 38.884 1.00 58.94 274 HIS A O 1
ATOM 2159 N N . ILE A 1 275 ? -9.408 6.311 39.610 1.00 49.16 275 ILE A N 1
ATOM 2160 C CA . ILE A 1 275 ? -9.317 6.802 41.000 1.00 49.16 275 ILE A CA 1
ATOM 2161 C C . ILE A 1 275 ? -8.316 7.971 41.149 1.00 49.16 275 ILE A C 1
ATOM 2163 O O . ILE A 1 275 ? -8.254 8.585 42.214 1.00 49.16 275 ILE A O 1
ATOM 2167 N N . ILE A 1 276 ? -7.577 8.316 40.091 1.00 43.19 276 ILE A N 1
ATOM 2168 C CA . ILE A 1 276 ? -6.690 9.492 40.037 1.00 43.19 276 ILE A CA 1
ATOM 2169 C C . ILE A 1 276 ? -7.491 10.719 39.571 1.00 43.19 276 ILE A C 1
ATOM 2171 O O . ILE A 1 276 ? -7.203 11.830 40.062 1.00 43.19 276 ILE A O 1
#

Radius of gyration: 54.58 Å; chains: 1; bounding box: 135×56×170 Å

Foldseek 3Di:
DDDDDDPPVVVVVVVVVVVVVVVVVVVVVVVVVVVVVVVVVVVVVVVVVVVVVVVVCCQDPPDVHPPNVVVVVVVVVVVVVVVVVVVVVVVVVVVVVVVVVVLVVVVVVVVVVVVVVVVVVVVVVVVVVPPPPDDDDDDDDDDDPDPPPPPPPDPFDWDDDPPWIAGPVVRDIDDDADEQDDPCLLPPPVPPDPDDDFDKDKDDWDDDPNDIDIDIDTDDADRSRLNVNSSPVCNDPLVVDPADKDWDWHAHPVRDIDIDIYRSPVPCPNVVVNVD

Secondary structure (DSSP, 8-state):
-----SSSHHHHHHHHHHHHHHHHHHHHHHHHHHHHHHHHHHHHHHHHHHHHHHHHHHHHHSTTSHHHHHHHHHHHHHHHHHHHHHHHHHHHHHHHHHHHHHHHHHHHHHHHHHHHHHHHHHHHHHHHHT---------------------------EEEETTEEEETTT-PBP-PPPPPPPHHHHH-TT---SS-PPPEEEPPPEEETTEEE--EEE--SSHHHHHHHHHHHTTSGGGGSS---EEEEEE-TTS-EEEEEE-TT-TTHHHHHTT-

pLDDT: mean 77.43, std 16.67, range [34.34, 97.44]

Organism: Mytilus edulis (NCBI:txid6550)

Sequence (276 aa):
MADTDMTESSLEQNLGEYSEDQTFNNKLLSGIVGIQQTLNSLIIKFENQNEEIHGIKNDIYAKDGIEDRLQAVATETEDQTTMIAEVRNQNTKLTTELNLMKSYVVHLETRLDCQQSQIANLVERSMRENAIVIGVHERKDENKKTGTKTKKEIDVDTKIKGNSLFFIKSGSKYVEKVSTPKALAIFDASNKSKFGTFEQTSSNEVSDNGHTYCVTAAVTTTYAEVREAARQIMQGPVSACTYNTLVYRFTDKDGHTHDGYDDDRDYGIGSRMHII